Protein AF-A0A433F3G4-F1 (afdb_monomer_lite)

pLDDT: mean 78.61, std 20.88, range [26.06, 97.69]

Structure (mmCIF, N/CA/C/O backbone):
data_AF-A0A433F3G4-F1
#
_entry.id   AF-A0A433F3G4-F1
#
loop_
_atom_site.group_PDB
_atom_site.id
_atom_site.type_symbol
_atom_site.label_atom_id
_atom_site.label_alt_id
_atom_site.label_comp_id
_atom_site.label_asym_id
_atom_site.label_entity_id
_atom_site.label_seq_id
_atom_site.pdbx_PDB_ins_code
_atom_site.Cartn_x
_atom_site.Cartn_y
_atom_site.Cartn_z
_atom_site.occupancy
_atom_site.B_iso_or_equiv
_atom_site.auth_seq_id
_atom_site.auth_comp_id
_atom_site.auth_asym_id
_atom_site.auth_atom_id
_atom_site.pdbx_PDB_model_num
ATOM 1 N N . MET A 1 1 ? -60.787 61.595 22.856 1.00 38.84 1 MET A N 1
ATOM 2 C CA . MET A 1 1 ? -59.556 61.731 22.047 1.00 38.84 1 MET A CA 1
ATOM 3 C C . MET A 1 1 ? -58.688 60.524 22.346 1.00 38.84 1 MET A C 1
ATOM 5 O O . MET A 1 1 ? -58.350 60.313 23.501 1.00 38.84 1 MET A O 1
ATOM 9 N N . LYS A 1 2 ? -58.477 59.665 21.344 1.00 30.38 2 LYS A N 1
ATOM 10 C CA . LYS A 1 2 ? -57.747 58.396 21.447 1.00 30.38 2 LYS A CA 1
ATOM 11 C C . LYS A 1 2 ? -56.273 58.640 21.109 1.00 30.38 2 LYS A C 1
ATOM 13 O O . LYS A 1 2 ? -55.992 59.157 20.034 1.00 30.38 2 LYS A O 1
ATOM 18 N N . GLN A 1 3 ? -55.369 58.226 21.990 1.00 33.91 3 GLN A N 1
ATOM 19 C CA . GLN A 1 3 ? -54.004 57.834 21.641 1.00 33.91 3 GLN A CA 1
ATOM 20 C C . GLN A 1 3 ? -53.940 56.314 21.783 1.00 33.91 3 GLN A C 1
ATOM 22 O O . GLN A 1 3 ? -54.261 55.792 22.848 1.00 33.91 3 GLN A O 1
ATOM 27 N N . LEU A 1 4 ? -53.534 55.606 20.731 1.00 30.02 4 LEU A N 1
ATOM 28 C CA . LEU A 1 4 ? -52.948 54.283 20.889 1.00 30.02 4 LEU A CA 1
ATOM 29 C C . LEU A 1 4 ? -51.827 54.101 19.870 1.00 30.02 4 LEU A C 1
ATOM 31 O O . LEU A 1 4 ? -51.941 54.476 18.705 1.00 30.02 4 LEU A O 1
ATOM 35 N N . MET A 1 5 ? -50.729 53.614 20.429 1.00 30.94 5 MET A N 1
ATOM 36 C CA . MET A 1 5 ? -49.369 53.551 19.928 1.00 30.94 5 MET A CA 1
ATOM 37 C C . MET A 1 5 ? -49.158 52.489 18.846 1.00 30.94 5 MET A C 1
ATOM 39 O O . MET A 1 5 ? -49.924 51.539 18.709 1.00 30.94 5 MET A O 1
ATOM 43 N N . LEU A 1 6 ? -48.048 52.698 18.134 1.00 32.94 6 LEU A N 1
ATOM 44 C CA . LEU A 1 6 ? -47.364 51.846 17.168 1.00 32.94 6 LEU A CA 1
ATOM 45 C C . LEU A 1 6 ? -47.472 50.335 17.441 1.00 32.94 6 LEU A C 1
ATOM 47 O O . LEU A 1 6 ? -47.081 49.854 18.503 1.00 32.94 6 LEU A O 1
ATOM 51 N N . GLY A 1 7 ? -47.856 49.582 16.409 1.00 29.02 7 GLY A N 1
ATOM 52 C CA . GLY A 1 7 ? -47.578 48.153 16.286 1.00 29.02 7 GLY A CA 1
ATOM 53 C C . GLY A 1 7 ? -46.406 47.916 15.332 1.00 29.02 7 GLY A C 1
ATOM 54 O O . GLY A 1 7 ? -46.603 47.871 14.121 1.00 29.02 7 GLY A O 1
ATOM 55 N N . CYS A 1 8 ? -45.196 47.741 15.869 1.00 31.03 8 CYS A N 1
ATOM 56 C CA . CYS A 1 8 ? -44.109 47.058 15.165 1.00 31.03 8 CYS A CA 1
ATOM 57 C C . CYS A 1 8 ? -44.271 45.551 15.401 1.00 31.03 8 CYS A C 1
ATOM 59 O O . CYS A 1 8 ? -44.115 45.078 16.525 1.00 31.03 8 CYS A O 1
ATOM 61 N N . CYS A 1 9 ? -44.586 44.793 14.350 1.00 30.20 9 CYS A N 1
ATOM 62 C CA . CYS A 1 9 ? -44.528 43.333 14.384 1.00 30.20 9 CYS A CA 1
ATOM 63 C C . CYS A 1 9 ? -43.060 42.884 14.406 1.00 30.20 9 CYS A C 1
ATOM 65 O O . CYS A 1 9 ? -42.405 42.847 13.368 1.00 30.20 9 CYS A O 1
ATOM 67 N N . ALA A 1 10 ? -42.546 42.530 15.584 1.00 31.14 10 ALA A N 1
ATOM 68 C CA . ALA A 1 10 ? -41.328 41.741 15.712 1.00 31.14 10 ALA A CA 1
ATOM 69 C C . ALA A 1 10 ? -41.697 40.257 15.564 1.00 31.14 10 ALA A C 1
ATOM 71 O O . ALA A 1 10 ? -42.286 39.653 16.459 1.00 31.14 10 ALA A O 1
ATOM 72 N N . MET A 1 11 ? -41.385 39.679 14.404 1.00 28.50 11 MET A N 1
ATOM 73 C CA . MET A 1 11 ? -41.469 38.241 14.172 1.00 28.50 11 MET A CA 1
ATOM 74 C C . MET A 1 11 ? -40.304 37.576 14.917 1.00 28.50 11 MET A C 1
ATOM 76 O O . MET A 1 11 ? -39.148 37.696 14.519 1.00 28.50 11 MET A O 1
ATOM 80 N N . ILE A 1 12 ? -40.607 36.919 16.036 1.00 34.22 12 ILE A N 1
ATOM 81 C CA . ILE A 1 12 ? -39.641 36.127 16.800 1.00 34.22 12 ILE A CA 1
ATOM 82 C C . ILE A 1 12 ? -39.388 34.835 16.016 1.00 34.22 12 ILE A C 1
ATOM 84 O O . ILE A 1 12 ? -40.191 33.905 16.057 1.00 34.22 12 ILE A O 1
ATOM 88 N N . LEU A 1 13 ? -38.273 34.779 15.287 1.00 29.64 13 LEU A N 1
ATOM 89 C CA . LEU A 1 13 ? -37.718 33.524 14.789 1.00 29.64 13 LEU A CA 1
ATOM 90 C C . LEU A 1 13 ? -36.955 32.858 15.937 1.00 29.64 13 LEU A C 1
ATOM 92 O O . LEU A 1 13 ? -35.859 33.278 16.304 1.00 29.64 13 LEU A O 1
ATOM 96 N N . VAL A 1 14 ? -37.557 31.823 16.520 1.00 30.69 14 VAL A N 1
ATOM 97 C CA . VAL A 1 14 ? -36.867 30.912 17.436 1.00 30.69 14 VAL A CA 1
ATOM 98 C C . VAL A 1 14 ? -35.981 30.003 16.585 1.00 30.69 14 VAL A C 1
ATOM 100 O O . VAL A 1 14 ? -36.456 29.042 15.986 1.00 30.69 14 VAL A O 1
ATOM 103 N N . PHE A 1 15 ? -34.692 30.325 16.502 1.00 26.94 15 PHE A N 1
ATOM 104 C CA . PHE A 1 15 ? -33.683 29.412 15.972 1.00 26.94 15 PHE A CA 1
ATOM 105 C C . PHE A 1 15 ? -33.338 28.378 17.055 1.00 26.94 15 PHE A C 1
ATOM 107 O O . PHE A 1 15 ? -32.952 28.778 18.156 1.00 26.94 15 PHE A O 1
ATOM 114 N N . PRO A 1 16 ? -33.429 27.063 16.789 1.00 32.06 16 PRO A N 1
ATOM 115 C CA . PRO A 1 16 ? -32.806 26.077 17.656 1.00 32.06 16 PRO A CA 1
ATOM 116 C C . PRO A 1 16 ? -31.290 26.274 17.591 1.00 32.06 16 PRO A C 1
ATOM 118 O O . PRO A 1 16 ? -30.657 26.082 16.553 1.00 32.06 16 PRO A O 1
ATOM 121 N N . ALA A 1 17 ? -30.719 26.694 18.714 1.00 37.56 17 ALA A N 1
ATOM 122 C CA . ALA A 1 17 ? -29.288 26.783 18.921 1.00 37.56 17 ALA A CA 1
ATOM 123 C C . ALA A 1 17 ? -28.687 25.374 18.987 1.00 37.56 17 ALA A C 1
ATOM 125 O O . ALA A 1 17 ? -28.668 24.777 20.052 1.00 37.56 17 ALA A O 1
ATOM 126 N N . TRP A 1 18 ? -28.188 24.873 17.858 1.00 30.11 18 TRP A N 1
ATOM 127 C CA . TRP A 1 18 ? -27.094 23.898 17.803 1.00 30.11 18 TRP A CA 1
ATOM 128 C C . TRP A 1 18 ? -26.218 24.231 16.596 1.00 30.11 18 TRP A C 1
ATOM 130 O O . TRP A 1 18 ? -26.195 23.542 15.581 1.00 30.11 18 TRP A O 1
ATOM 140 N N . VAL A 1 19 ? -25.486 25.338 16.718 1.00 28.44 19 VAL A N 1
ATOM 141 C CA . VAL A 1 19 ? -24.197 25.466 16.041 1.00 28.44 19 VAL A CA 1
ATOM 142 C C . VAL A 1 19 ? -23.241 24.592 16.845 1.00 28.44 19 VAL A C 1
ATOM 144 O O . VAL A 1 19 ? -22.625 25.055 17.801 1.00 28.44 19 VAL A O 1
ATOM 147 N N . SER A 1 20 ? -23.138 23.311 16.493 1.00 30.14 20 SER A N 1
ATOM 148 C CA . SER A 1 20 ? -21.899 22.599 16.789 1.00 30.14 20 SER A CA 1
ATOM 149 C C . SER A 1 20 ? -20.878 23.178 15.830 1.00 30.14 20 SER A C 1
ATOM 151 O O . SER A 1 20 ? -20.956 22.970 14.619 1.00 30.14 20 SER A O 1
ATOM 153 N N . ALA A 1 21 ? -19.991 24.001 16.378 1.00 26.06 21 ALA A N 1
ATOM 154 C CA . ALA A 1 21 ? -18.831 24.501 15.678 1.00 26.06 21 ALA A CA 1
ATOM 155 C C . ALA A 1 21 ? -18.116 23.307 15.035 1.00 26.06 21 ALA A C 1
ATOM 157 O O . ALA A 1 21 ? -17.515 22.489 15.726 1.00 26.06 21 ALA A O 1
ATOM 158 N N . VAL A 1 22 ? -18.188 23.200 13.708 1.00 29.48 22 VAL A N 1
ATOM 159 C CA . VAL A 1 22 ? -17.194 22.441 12.956 1.00 29.48 22 VAL A CA 1
ATOM 160 C C . VAL A 1 22 ? -15.930 23.277 13.063 1.00 29.48 22 VAL A C 1
ATOM 162 O O . VAL A 1 22 ? -15.666 24.158 12.248 1.00 29.48 22 VAL A O 1
ATOM 165 N N . THR A 1 23 ? -15.184 23.069 14.147 1.00 28.05 23 THR A N 1
ATOM 166 C CA . THR A 1 23 ? -13.772 23.417 14.171 1.00 28.05 23 THR A CA 1
ATOM 167 C C . THR A 1 23 ? -13.166 22.744 12.955 1.00 28.05 23 THR A C 1
ATOM 169 O O . THR A 1 23 ? -13.280 21.530 12.801 1.00 28.05 23 THR A O 1
ATOM 172 N N . GLN A 1 24 ? -12.606 23.549 12.060 1.00 31.92 24 GLN A N 1
ATOM 173 C CA . GLN A 1 24 ? -11.843 23.102 10.909 1.00 31.92 24 GLN A CA 1
ATOM 174 C C . GLN A 1 24 ? -10.637 22.312 11.424 1.00 31.92 24 GLN A C 1
ATOM 176 O O . GLN A 1 24 ? -9.562 22.856 11.645 1.00 31.92 24 GLN A O 1
ATOM 181 N N . THR A 1 25 ? -10.845 21.036 11.712 1.00 35.06 25 THR A N 1
ATOM 182 C CA . THR A 1 25 ? -9.777 20.072 11.893 1.00 35.06 25 THR A CA 1
ATOM 183 C C . THR A 1 25 ? -9.395 19.615 10.493 1.00 35.06 25 THR A C 1
ATOM 185 O O . THR A 1 25 ? -10.270 19.386 9.653 1.00 35.06 25 THR A O 1
ATOM 188 N N . ASP A 1 26 ? -8.096 19.539 10.213 1.00 42.34 26 ASP A N 1
ATOM 189 C CA . ASP A 1 26 ? -7.536 18.917 9.012 1.00 42.34 26 ASP A CA 1
ATOM 190 C C . ASP A 1 26 ? -7.904 17.424 8.999 1.00 42.34 26 ASP A C 1
ATOM 192 O O . ASP A 1 26 ? -7.087 16.543 9.262 1.00 42.34 26 ASP A O 1
ATOM 196 N N . ASN A 1 27 ? -9.184 17.125 8.780 1.00 48.91 27 ASN A N 1
ATOM 197 C CA . ASN A 1 27 ? -9.723 15.784 8.845 1.00 48.91 27 ASN A CA 1
ATOM 198 C C . ASN A 1 27 ? -9.237 15.049 7.608 1.00 48.91 27 ASN A C 1
ATOM 200 O O . ASN A 1 27 ? -9.838 15.105 6.537 1.00 48.91 27 ASN A O 1
ATOM 204 N N . HIS A 1 28 ? -8.117 14.355 7.756 1.00 65.25 28 HIS A N 1
ATOM 205 C CA . HIS A 1 28 ? -7.726 13.314 6.833 1.00 65.25 28 HIS A CA 1
ATOM 206 C C . HIS A 1 28 ? -8.757 12.189 6.961 1.00 65.25 28 HIS A C 1
ATOM 208 O O . HIS A 1 28 ? -8.726 11.402 7.902 1.00 65.25 28 HIS A O 1
ATOM 214 N N . TYR A 1 29 ? -9.706 12.144 6.031 1.00 68.69 29 TYR A N 1
ATOM 215 C CA . TYR A 1 29 ? -10.652 11.045 5.896 1.00 68.69 29 TYR A CA 1
ATOM 216 C C . TYR A 1 29 ? -10.380 10.291 4.594 1.00 68.69 29 TYR A C 1
ATOM 218 O O . TYR A 1 29 ? -9.951 10.875 3.598 1.00 68.69 29 TYR A O 1
ATOM 226 N N . ALA A 1 30 ? -10.659 8.990 4.575 1.00 73.25 30 ALA A N 1
ATOM 227 C CA . ALA A 1 30 ? -10.794 8.230 3.340 1.00 73.25 30 ALA A CA 1
ATOM 228 C C . ALA A 1 30 ? -12.203 7.678 3.218 1.00 73.25 30 ALA A C 1
ATOM 230 O O . ALA A 1 30 ? -12.612 6.791 3.971 1.00 73.25 30 ALA A O 1
ATOM 231 N N . ALA A 1 31 ? -12.906 8.152 2.195 1.00 71.12 31 ALA A N 1
ATOM 232 C CA . ALA A 1 31 ? -14.112 7.511 1.715 1.00 71.12 31 ALA A CA 1
ATOM 233 C C . ALA A 1 31 ? -13.740 6.331 0.809 1.00 71.12 31 ALA A C 1
ATOM 235 O O . ALA A 1 31 ? -13.033 6.471 -0.192 1.00 71.12 31 ALA A O 1
ATOM 236 N N . ASN A 1 32 ? -14.250 5.162 1.150 1.00 70.25 32 ASN A N 1
ATOM 237 C CA . ASN A 1 32 ? -14.219 3.986 0.317 1.00 70.25 32 ASN A CA 1
ATOM 238 C C . ASN A 1 32 ? -15.403 4.018 -0.654 1.00 70.25 32 ASN A C 1
ATOM 240 O O . ASN A 1 32 ? -16.563 3.822 -0.283 1.00 70.25 32 ASN A O 1
ATOM 244 N N . LYS A 1 33 ? -15.096 4.260 -1.928 1.00 60.41 33 LYS A N 1
ATOM 245 C CA . LYS A 1 33 ? -16.105 4.400 -2.985 1.00 60.41 33 LYS A CA 1
ATOM 246 C C . LYS A 1 33 ? -16.839 3.093 -3.307 1.00 60.41 33 LYS A C 1
ATOM 248 O O . LYS A 1 33 ? -17.911 3.154 -3.894 1.00 60.41 33 LYS A O 1
ATOM 253 N N . SER A 1 34 ? -16.278 1.933 -2.952 1.00 61.41 34 SER A N 1
ATOM 254 C CA . SER A 1 34 ? -16.832 0.625 -3.333 1.00 61.41 34 SER A CA 1
ATOM 255 C C . SER A 1 34 ? -17.957 0.146 -2.413 1.00 61.41 34 SER A C 1
ATOM 257 O O . SER A 1 34 ? -18.855 -0.566 -2.852 1.00 61.41 34 SER A O 1
ATOM 259 N N . ASN A 1 35 ? -17.925 0.539 -1.139 1.00 67.88 35 ASN A N 1
ATOM 260 C CA . ASN A 1 35 ? -18.835 0.036 -0.107 1.00 67.88 35 ASN A CA 1
ATOM 261 C C . ASN A 1 35 ? -19.472 1.155 0.738 1.00 67.88 35 ASN A C 1
ATOM 263 O O . ASN A 1 35 ? -20.246 0.872 1.655 1.00 67.88 35 ASN A O 1
ATOM 267 N N . GLY A 1 36 ? -19.156 2.418 0.432 1.00 74.38 36 GLY A N 1
ATOM 268 C CA . GLY A 1 36 ? -19.703 3.590 1.108 1.00 74.38 36 GLY A CA 1
ATOM 269 C C . GLY A 1 36 ? -19.170 3.791 2.523 1.00 74.38 36 GLY A C 1
ATOM 270 O O . GLY A 1 36 ? -19.812 4.492 3.299 1.00 74.38 36 GLY A O 1
ATOM 271 N N . TYR A 1 37 ? -18.048 3.168 2.890 1.00 81.31 37 TYR A N 1
ATOM 272 C CA . TYR A 1 37 ? -17.442 3.382 4.202 1.00 81.31 37 TYR A CA 1
ATOM 273 C C . TYR A 1 37 ? -16.609 4.659 4.225 1.00 81.31 37 TYR A C 1
ATOM 275 O O . TYR A 1 37 ? -16.007 5.034 3.224 1.00 81.31 37 TYR A O 1
ATOM 283 N N . ILE A 1 38 ? -16.529 5.309 5.378 1.00 86.06 38 ILE A N 1
ATOM 284 C CA . ILE A 1 38 ? -15.650 6.451 5.619 1.00 86.06 38 ILE A CA 1
ATOM 285 C C . ILE A 1 38 ? -14.788 6.103 6.827 1.00 86.06 38 ILE A C 1
ATOM 287 O O . ILE A 1 38 ? -15.313 5.696 7.860 1.00 86.06 38 ILE A O 1
ATOM 291 N N . ALA A 1 39 ? -13.471 6.230 6.681 1.00 87.50 39 ALA A N 1
ATOM 292 C CA . ALA A 1 39 ? -12.522 6.154 7.785 1.00 87.50 39 ALA A CA 1
ATOM 293 C C . ALA A 1 39 ? -11.952 7.539 8.075 1.00 87.50 39 ALA A C 1
ATOM 295 O O . ALA A 1 39 ? -11.554 8.235 7.140 1.00 87.50 39 ALA A O 1
ATOM 296 N N . TYR A 1 40 ? -11.887 7.918 9.345 1.00 86.31 40 TYR A N 1
ATOM 297 C CA . TYR A 1 40 ? -11.269 9.164 9.796 1.00 86.31 40 TYR A CA 1
ATOM 298 C C . TYR A 1 40 ? -10.816 9.048 11.254 1.00 86.31 40 TYR A C 1
ATOM 300 O O . TYR A 1 40 ? -11.235 8.138 11.969 1.00 86.31 40 TYR A O 1
ATOM 308 N N . MET A 1 41 ? -9.966 9.973 11.698 1.00 85.44 41 MET A N 1
ATOM 309 C CA . MET A 1 41 ? -9.621 10.100 13.117 1.00 85.44 41 MET A CA 1
ATOM 310 C C . MET A 1 41 ? -10.598 11.059 13.798 1.00 85.44 41 MET A C 1
ATOM 312 O O . MET A 1 41 ? -10.699 12.207 13.368 1.00 85.44 41 MET A O 1
ATOM 316 N N . SER A 1 42 ? -11.322 10.612 14.827 1.00 82.44 42 SER A N 1
ATOM 317 C CA . SER A 1 42 ? -12.201 11.487 15.629 1.00 82.44 42 SER A CA 1
ATOM 318 C C . SER A 1 42 ? -11.441 12.194 16.752 1.00 82.44 42 SER A C 1
ATOM 320 O O . SER A 1 42 ? -11.670 13.367 17.029 1.00 82.44 42 SER A O 1
ATOM 322 N N . GLU A 1 43 ? -10.504 11.478 17.362 1.00 79.44 43 GLU A N 1
ATOM 323 C CA . GLU A 1 43 ? -9.582 11.941 18.395 1.00 79.44 43 GLU A CA 1
ATOM 324 C C . GLU A 1 43 ? -8.152 11.550 17.989 1.00 79.44 43 GLU A C 1
ATOM 326 O O . GLU A 1 43 ? -7.988 10.738 17.070 1.00 79.44 43 GLU A O 1
ATOM 331 N N . PRO A 1 44 ? -7.096 12.076 18.645 1.00 77.12 44 PRO A N 1
ATOM 332 C CA . PRO A 1 44 ? -5.714 11.853 18.223 1.00 77.12 44 PRO A CA 1
ATOM 333 C C . PRO A 1 44 ? -5.326 10.387 18.027 1.00 77.12 44 PRO A C 1
ATOM 335 O O . PRO A 1 44 ? -4.433 10.138 17.229 1.00 77.12 44 PRO A O 1
ATOM 338 N N . GLU A 1 45 ? -5.987 9.457 18.722 1.00 84.88 45 GLU A N 1
ATOM 339 C CA . GLU A 1 45 ? -5.720 8.014 18.691 1.00 84.88 45 GLU A CA 1
ATOM 340 C C . GLU A 1 45 ? -6.957 7.171 18.348 1.00 84.88 45 GLU A C 1
ATOM 342 O O . GLU A 1 45 ? -6.918 5.948 18.467 1.00 84.88 45 GLU A O 1
ATOM 347 N N . THR A 1 46 ? -8.066 7.783 17.929 1.00 86.94 46 THR A N 1
ATOM 348 C CA . THR A 1 46 ? -9.320 7.054 17.698 1.00 86.94 46 THR A CA 1
ATOM 349 C C . THR A 1 46 ? -9.658 7.030 16.219 1.00 86.94 46 THR A C 1
ATOM 351 O O . THR A 1 46 ? -10.026 8.048 15.636 1.00 86.94 46 THR A O 1
ATOM 354 N N . LEU A 1 47 ? -9.545 5.844 15.619 1.00 87.69 47 LEU A N 1
ATOM 355 C CA . LEU A 1 47 ? -9.985 5.575 14.257 1.00 87.69 47 LEU A CA 1
ATOM 356 C C . LEU A 1 47 ? -11.472 5.227 14.268 1.00 87.69 47 LEU A C 1
ATOM 358 O O . LEU A 1 47 ? -11.887 4.222 14.852 1.00 87.69 47 LEU A O 1
ATOM 362 N N . VAL A 1 48 ? -12.255 6.022 13.553 1.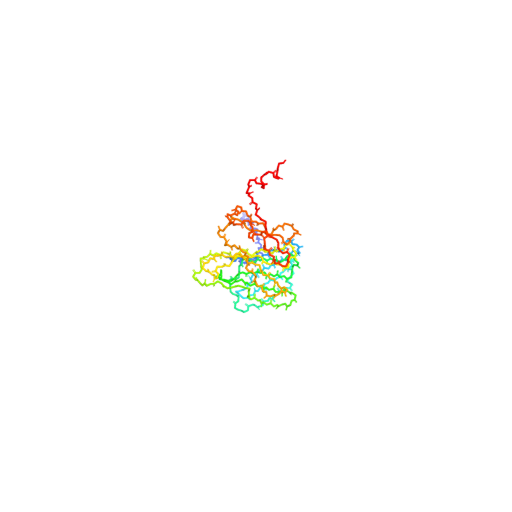00 87.88 48 VAL A N 1
ATOM 363 C CA . VAL A 1 48 ? -13.678 5.791 13.335 1.00 87.88 48 VAL A CA 1
ATOM 364 C C . VAL A 1 48 ? -13.895 5.285 11.919 1.00 87.88 48 VAL A C 1
ATOM 366 O O . VAL A 1 48 ? -13.334 5.811 10.958 1.00 87.88 48 VAL A O 1
ATOM 369 N N . ILE A 1 49 ? -14.704 4.233 11.802 1.00 86.50 49 ILE A N 1
ATOM 370 C CA . ILE A 1 49 ? -15.140 3.653 10.536 1.00 86.50 49 ILE A CA 1
ATOM 371 C C . ILE A 1 49 ? -16.668 3.646 10.526 1.00 86.50 49 ILE A C 1
ATOM 373 O O . ILE A 1 49 ? -17.317 2.903 11.273 1.00 86.50 49 ILE A O 1
ATOM 377 N N . GLU A 1 50 ? -17.244 4.451 9.643 1.00 86.56 50 GLU A N 1
ATOM 378 C CA . GLU A 1 50 ? -18.689 4.596 9.479 1.00 86.56 50 GLU A CA 1
ATOM 379 C C . G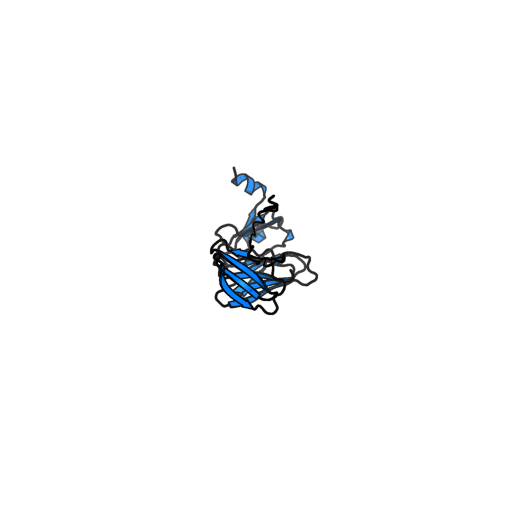LU A 1 50 ? -19.133 4.091 8.116 1.00 86.56 50 GLU A C 1
ATOM 381 O O . GLU A 1 50 ? -18.374 4.114 7.149 1.00 86.56 50 GLU A O 1
ATOM 386 N N . GLN A 1 51 ? -20.383 3.653 8.029 1.00 80.06 51 GLN A N 1
ATOM 387 C CA . GLN A 1 51 ? -21.057 3.460 6.750 1.00 80.06 51 GLN A CA 1
ATOM 388 C C . GLN A 1 51 ? -21.797 4.757 6.396 1.00 80.06 51 GLN A C 1
ATOM 390 O O . GLN A 1 51 ? -22.374 5.377 7.282 1.00 80.06 51 GLN A O 1
ATOM 395 N N . GLY A 1 52 ? -21.791 5.168 5.123 1.00 66.50 52 GLY A N 1
ATOM 396 C CA . GLY A 1 52 ? -22.179 6.506 4.638 1.00 66.50 52 GLY A CA 1
ATOM 397 C C . GLY A 1 52 ? -23.596 7.006 4.957 1.00 66.50 52 GLY A C 1
ATOM 398 O O . GLY A 1 52 ? -23.931 8.132 4.615 1.00 66.50 52 GLY A O 1
ATOM 399 N N . ASN A 1 53 ? -24.418 6.210 5.637 1.00 69.62 53 ASN A N 1
ATOM 400 C CA . ASN A 1 53 ? -25.642 6.645 6.308 1.00 69.62 53 ASN A CA 1
ATOM 401 C C . ASN A 1 53 ? -25.399 7.052 7.782 1.00 69.62 53 ASN A C 1
ATOM 403 O O . ASN A 1 53 ? -26.318 6.961 8.594 1.00 69.62 53 ASN A O 1
ATOM 407 N N . SER A 1 54 ? -24.161 7.415 8.136 1.00 64.50 54 SER A N 1
ATOM 408 C CA . SER A 1 54 ? -23.704 7.741 9.497 1.00 64.50 54 SER A CA 1
ATOM 409 C C . SER A 1 54 ? -23.989 6.646 10.530 1.00 64.50 54 SER A C 1
ATOM 411 O O . SER A 1 54 ? -24.122 6.909 11.723 1.00 64.50 54 SER A O 1
ATOM 413 N N . THR A 1 55 ? -24.091 5.389 10.088 1.00 74.81 55 THR A N 1
ATOM 414 C CA . THR A 1 55 ? -24.135 4.265 11.023 1.00 74.81 55 THR A CA 1
ATOM 415 C C . THR A 1 55 ? -22.705 3.943 11.426 1.00 74.81 55 THR A C 1
ATOM 417 O O . THR A 1 55 ? -21.945 3.392 10.620 1.00 74.81 55 THR A O 1
ATOM 420 N N . LEU A 1 56 ? -22.353 4.264 12.673 1.00 73.19 56 LEU A N 1
ATOM 421 C CA . LEU A 1 56 ? -21.087 3.856 13.270 1.00 73.19 56 LEU A CA 1
ATOM 422 C C . LEU A 1 56 ? -20.957 2.334 13.160 1.00 73.19 56 LEU A C 1
ATOM 424 O O . LEU A 1 56 ? -21.780 1.581 13.686 1.00 73.19 56 LEU A O 1
ATOM 428 N N . LYS A 1 57 ? -19.935 1.870 12.438 1.00 77.69 57 LYS A N 1
ATOM 429 C CA . LYS A 1 57 ? -19.644 0.436 12.314 1.00 77.69 57 LYS A CA 1
ATOM 430 C C . LYS A 1 57 ? -18.554 0.016 13.268 1.00 77.69 57 LYS A C 1
ATOM 432 O O . LYS A 1 57 ? -18.575 -1.119 13.746 1.00 77.69 57 LYS A O 1
ATOM 437 N N . ARG A 1 58 ? -17.589 0.900 13.508 1.00 82.88 58 ARG A N 1
ATOM 438 C CA . ARG A 1 58 ? -16.496 0.619 14.419 1.00 82.88 58 ARG A CA 1
ATOM 439 C C . ARG A 1 58 ? -15.827 1.889 14.908 1.00 82.88 58 ARG A C 1
ATOM 441 O O . ARG A 1 58 ? -15.579 2.805 14.132 1.00 82.88 58 ARG A O 1
ATOM 448 N N . GLU A 1 59 ? -15.448 1.847 16.170 1.00 87.75 59 GLU A N 1
ATOM 449 C CA . GLU A 1 59 ? -14.529 2.778 16.800 1.00 87.75 59 GLU A CA 1
ATOM 450 C C . GLU A 1 59 ? -13.353 1.967 17.343 1.00 87.75 59 GLU A C 1
ATOM 452 O O . GLU A 1 59 ? -13.542 0.901 17.938 1.00 87.75 59 GLU A O 1
ATOM 457 N N . VAL A 1 60 ? -12.133 2.408 17.049 1.00 87.38 60 VAL A N 1
ATOM 458 C CA . VAL A 1 60 ? -10.912 1.679 17.388 1.00 87.38 60 VAL A CA 1
ATOM 459 C C . VAL A 1 60 ? -9.926 2.636 18.021 1.00 87.38 60 VAL A C 1
ATOM 461 O O . VAL A 1 60 ? -9.454 3.568 17.374 1.00 87.38 60 VAL A O 1
ATOM 464 N N . HIS A 1 61 ? -9.560 2.354 19.266 1.00 88.12 61 HIS A N 1
ATOM 465 C CA . HIS A 1 61 ? -8.464 3.044 19.920 1.00 88.12 61 HIS A CA 1
ATOM 466 C C . HIS A 1 61 ? -7.128 2.449 19.451 1.00 88.12 61 HIS A C 1
ATOM 468 O O . HIS A 1 61 ? -6.870 1.252 19.608 1.00 88.12 61 HIS A O 1
ATOM 474 N N . LEU A 1 62 ? -6.297 3.283 18.834 1.00 86.06 62 LEU A N 1
ATOM 475 C CA . LEU A 1 62 ? -4.999 2.952 18.259 1.00 86.06 62 LEU A CA 1
ATOM 476 C C . LEU A 1 62 ? -3.903 3.676 19.055 1.00 86.06 62 LEU A C 1
ATOM 478 O O . LEU A 1 62 ? -3.379 4.694 18.599 1.00 86.06 62 LEU A O 1
ATOM 482 N N . PRO A 1 63 ? -3.529 3.163 20.240 1.00 77.06 63 PRO A N 1
ATOM 483 C CA . PRO A 1 63 ? -2.498 3.800 21.045 1.00 77.06 63 PRO A CA 1
ATOM 484 C C . PRO A 1 63 ? -1.196 3.880 20.240 1.00 77.06 63 PRO A C 1
ATOM 486 O O . PRO A 1 63 ? -0.790 2.883 19.630 1.00 77.06 63 PRO A O 1
ATOM 489 N N . ARG A 1 64 ? -0.520 5.039 20.273 1.00 78.75 64 ARG A N 1
ATOM 490 C CA . ARG A 1 64 ? 0.713 5.366 19.507 1.00 78.75 64 ARG A CA 1
ATOM 491 C C . ARG A 1 64 ? 0.504 5.750 18.039 1.00 78.75 64 ARG A C 1
ATOM 493 O O . ARG A 1 64 ? 1.484 5.961 17.321 1.00 78.75 64 ARG A O 1
ATOM 500 N N . VAL A 1 65 ? -0.736 5.839 17.575 1.00 82.06 65 VAL A N 1
ATOM 501 C CA . VAL A 1 65 ? -1.064 6.397 16.261 1.00 82.06 65 VAL A CA 1
ATOM 502 C C . VAL A 1 65 ? -1.560 7.811 16.493 1.00 82.06 65 VAL A C 1
ATOM 504 O O . VAL A 1 65 ? -2.720 7.999 16.820 1.00 82.06 65 VAL A O 1
ATOM 507 N N . HIS A 1 66 ? -0.678 8.796 16.328 1.00 81.69 66 HIS A N 1
ATOM 508 C CA . HIS A 1 66 ? -1.046 10.209 16.360 1.00 81.69 66 HIS A CA 1
ATOM 509 C C . HIS A 1 66 ? -0.949 10.813 14.962 1.00 81.69 66 HIS A C 1
ATOM 511 O O . HIS A 1 66 ? -0.081 10.432 14.175 1.00 81.69 66 HIS A O 1
ATOM 517 N N . GLN A 1 67 ? -1.814 11.789 14.669 1.00 82.50 67 GLN A N 1
ATOM 518 C CA . GLN A 1 67 ? -1.788 12.541 13.406 1.00 82.50 67 GLN A CA 1
ATOM 519 C C . GLN A 1 67 ? -1.819 11.620 12.176 1.00 82.50 67 GLN A C 1
ATOM 521 O O . GLN A 1 67 ? -0.980 11.727 11.277 1.00 82.50 67 GLN A O 1
ATOM 526 N N . ALA A 1 68 ? -2.753 10.666 12.166 1.00 86.50 68 ALA A N 1
ATOM 527 C CA . ALA A 1 68 ? -2.911 9.788 11.021 1.00 86.50 68 ALA A CA 1
ATOM 528 C C . ALA A 1 68 ? -3.415 10.571 9.798 1.00 86.50 68 ALA A C 1
ATOM 530 O O . ALA A 1 68 ? -4.331 11.389 9.891 1.00 86.50 68 ALA A O 1
ATOM 531 N N . ALA A 1 69 ? -2.806 10.302 8.650 1.00 84.56 69 ALA A N 1
ATOM 532 C CA . ALA A 1 69 ? -3.081 10.953 7.380 1.00 84.56 69 ALA A CA 1
ATOM 533 C C . ALA A 1 69 ? -2.952 9.959 6.217 1.00 84.56 69 ALA A C 1
ATOM 535 O O . ALA A 1 69 ? -2.496 8.830 6.390 1.00 84.56 69 ALA A O 1
ATOM 536 N N . GLU A 1 70 ? -3.307 10.388 5.005 1.00 84.62 70 GLU A N 1
ATOM 537 C CA . GLU A 1 70 ? -3.121 9.600 3.769 1.00 84.62 70 GLU A CA 1
ATOM 538 C C . GL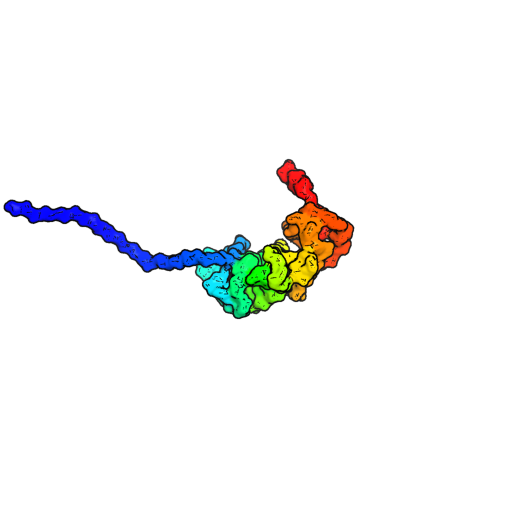U A 1 70 ? -3.766 8.210 3.825 1.00 84.62 70 GLU A C 1
ATOM 540 O O . GLU A 1 70 ? -3.172 7.193 3.461 1.00 84.62 70 GLU A O 1
ATOM 545 N N . PHE A 1 71 ? -5.000 8.176 4.316 1.00 88.25 71 PHE A N 1
ATOM 546 C CA . PHE A 1 71 ? -5.784 6.957 4.374 1.00 88.25 71 PHE A CA 1
ATOM 547 C C . PHE A 1 71 ? -6.008 6.371 2.972 1.00 88.25 71 PHE A C 1
ATOM 549 O O . PHE A 1 71 ? -6.348 7.084 2.027 1.00 88.25 71 PHE A O 1
ATOM 556 N N . SER A 1 72 ? -5.848 5.057 2.843 1.00 89.44 72 SER A N 1
ATOM 557 C CA . SER A 1 72 ? -6.034 4.323 1.591 1.00 89.44 72 SER A CA 1
ATOM 558 C C . SER A 1 72 ? -6.616 2.942 1.875 1.00 89.44 72 SER A C 1
ATOM 560 O O . SER A 1 72 ? -6.123 2.209 2.736 1.00 89.44 72 SER A O 1
ATOM 562 N N . TRP A 1 73 ? -7.693 2.605 1.173 1.00 91.25 73 TRP A N 1
ATOM 563 C CA . TRP A 1 73 ? -8.429 1.356 1.342 1.00 91.25 73 TRP A CA 1
ATOM 564 C C . TRP A 1 73 ? -7.947 0.299 0.356 1.00 91.25 73 TRP A C 1
ATOM 566 O O . TRP A 1 73 ? -7.740 0.602 -0.820 1.00 91.25 73 TRP A O 1
ATOM 576 N N . SER A 1 74 ? -7.843 -0.951 0.805 1.00 91.75 74 SER A N 1
ATOM 577 C CA . SER A 1 74 ? -7.780 -2.070 -0.129 1.00 91.75 74 SER A CA 1
ATOM 578 C C . SER A 1 74 ? -9.129 -2.257 -0.824 1.00 91.75 74 SER A C 1
ATOM 580 O O . SER A 1 74 ? -10.188 -2.037 -0.234 1.00 91.75 74 SER A O 1
ATOM 582 N N . ASN A 1 75 ? -9.098 -2.703 -2.080 1.00 87.44 75 ASN A N 1
ATOM 583 C CA . ASN A 1 75 ? -10.310 -2.899 -2.883 1.00 87.44 75 ASN A CA 1
ATOM 584 C C . ASN A 1 75 ? -11.253 -3.985 -2.339 1.00 87.44 75 ASN A C 1
ATOM 586 O O . ASN A 1 75 ? -12.447 -3.954 -2.617 1.00 87.44 75 ASN A O 1
ATOM 590 N N . ASP A 1 76 ? -10.731 -4.940 -1.567 1.00 85.88 76 ASP A N 1
ATOM 591 C CA . ASP A 1 76 ? -11.523 -5.966 -0.878 1.00 85.88 76 ASP A CA 1
ATOM 592 C C . ASP A 1 76 ? -12.104 -5.471 0.459 1.00 85.88 76 ASP A C 1
ATOM 594 O O . ASP A 1 76 ? -12.761 -6.230 1.170 1.00 85.88 76 ASP A O 1
ATOM 598 N N . ASN A 1 77 ? -11.870 -4.200 0.808 1.00 86.94 77 ASN A N 1
ATOM 599 C CA . ASN A 1 77 ? -12.354 -3.530 2.016 1.00 86.94 77 ASN A CA 1
ATOM 600 C C . ASN A 1 77 ? -11.854 -4.135 3.330 1.00 86.94 77 ASN A C 1
ATOM 602 O O . ASN A 1 77 ? -12.375 -3.827 4.404 1.00 86.94 77 ASN A O 1
ATOM 606 N N . ARG A 1 78 ? -10.843 -5.000 3.257 1.00 90.50 78 ARG A N 1
ATOM 607 C CA . ARG A 1 78 ? -10.298 -5.693 4.418 1.00 90.50 78 ARG A CA 1
ATOM 608 C C . ARG A 1 78 ? -9.227 -4.885 5.133 1.00 90.50 78 ARG A C 1
ATOM 610 O O . ARG A 1 78 ? -9.075 -5.014 6.349 1.00 90.50 78 ARG A O 1
ATOM 617 N N . TYR A 1 79 ? -8.473 -4.089 4.391 1.00 93.69 79 TYR A N 1
ATOM 618 C CA . TYR A 1 79 ? -7.321 -3.370 4.894 1.00 93.69 79 TYR A CA 1
ATOM 619 C C . TYR A 1 79 ? -7.513 -1.869 4.730 1.00 93.69 79 TYR A C 1
ATOM 621 O O . TYR A 1 79 ? -7.973 -1.379 3.698 1.00 93.69 79 TYR A O 1
ATOM 629 N N . LEU A 1 80 ? -7.097 -1.142 5.756 1.00 92.94 80 LEU A N 1
ATOM 630 C CA . LEU A 1 80 ? -6.937 0.300 5.719 1.00 92.94 80 LEU A CA 1
ATOM 631 C C . LEU A 1 80 ? -5.476 0.613 6.005 1.00 92.94 80 LEU A C 1
ATOM 633 O O . LEU A 1 80 ? -4.934 0.186 7.022 1.00 92.94 80 LEU A O 1
ATOM 637 N N . THR A 1 81 ? -4.838 1.358 5.119 1.00 94.12 81 THR A N 1
ATOM 638 C CA . THR A 1 81 ? -3.501 1.907 5.348 1.00 94.12 81 THR A CA 1
ATOM 639 C C . THR A 1 81 ? -3.580 3.389 5.619 1.00 94.12 81 THR A C 1
ATOM 641 O O . THR A 1 81 ? -4.457 4.060 5.085 1.00 94.12 81 THR A O 1
ATOM 644 N N . PHE A 1 82 ? -2.654 3.891 6.419 1.00 91.81 82 PHE A N 1
ATOM 645 C CA . PHE A 1 82 ? -2.500 5.311 6.699 1.00 91.81 82 PHE A CA 1
ATOM 646 C C . PHE A 1 82 ? -1.070 5.581 7.145 1.00 91.81 82 PHE A C 1
ATOM 648 O O . PHE A 1 82 ? -0.322 4.664 7.495 1.00 91.81 82 PHE A O 1
ATOM 655 N N . THR A 1 83 ? -0.689 6.847 7.134 1.00 89.94 83 THR A N 1
ATOM 656 C CA . THR A 1 83 ? 0.622 7.302 7.580 1.00 89.94 83 THR A CA 1
ATOM 657 C C . THR A 1 83 ? 0.505 8.070 8.887 1.00 89.94 83 THR A C 1
ATOM 659 O O . THR A 1 83 ? -0.511 8.716 9.115 1.00 89.94 83 THR A O 1
ATOM 662 N N . THR A 1 84 ? 1.518 8.016 9.752 1.00 88.81 84 THR A N 1
ATOM 663 C CA . THR A 1 84 ? 1.608 8.896 10.932 1.00 88.81 84 THR A CA 1
ATOM 664 C C . THR A 1 84 ? 2.914 9.668 10.925 1.00 88.81 84 THR A C 1
ATOM 666 O O . THR A 1 84 ? 3.954 9.139 10.520 1.00 88.81 84 THR A O 1
ATOM 669 N N . HIS A 1 85 ? 2.850 10.940 11.335 1.00 83.88 85 HIS A N 1
ATOM 670 C CA . HIS A 1 85 ? 3.990 11.869 11.378 1.00 83.88 85 HIS A CA 1
ATOM 671 C C . HIS A 1 85 ? 4.822 11.912 10.083 1.00 83.88 85 HIS A C 1
ATOM 673 O O . HIS A 1 85 ? 6.020 12.173 10.124 1.00 83.88 85 HIS A O 1
ATOM 679 N N . LYS A 1 86 ? 4.206 11.594 8.933 1.00 81.75 86 LYS A N 1
ATOM 680 C CA . LYS A 1 86 ? 4.873 11.404 7.630 1.00 81.75 86 LYS A CA 1
ATOM 681 C C . LYS A 1 86 ? 5.989 10.335 7.618 1.00 81.75 86 LYS A C 1
ATOM 683 O O . LYS A 1 86 ? 6.673 10.191 6.615 1.00 81.75 86 LYS A O 1
ATOM 688 N N . GLN A 1 87 ? 6.174 9.571 8.697 1.00 88.06 87 GLN A N 1
ATOM 689 C CA . GLN A 1 87 ? 7.319 8.669 8.892 1.00 88.06 87 GLN A CA 1
ATOM 690 C C . GLN A 1 87 ? 6.928 7.203 8.956 1.00 88.06 87 GLN A C 1
ATOM 692 O O . GLN A 1 87 ? 7.716 6.350 8.561 1.00 88.06 87 GLN A O 1
ATOM 697 N N . HIS A 1 88 ? 5.732 6.879 9.430 1.00 91.62 88 HIS A N 1
ATOM 698 C CA . HIS A 1 88 ? 5.314 5.493 9.607 1.00 91.62 88 HIS A CA 1
ATOM 699 C C . HIS A 1 88 ? 4.181 5.161 8.654 1.00 91.62 88 HIS A C 1
ATOM 701 O O . HIS A 1 88 ? 3.217 5.915 8.583 1.00 91.62 88 HIS A O 1
ATOM 707 N N . LEU A 1 89 ? 4.280 4.029 7.961 1.00 94.25 89 LEU A N 1
ATOM 708 C CA . LEU A 1 89 ? 3.186 3.461 7.180 1.00 94.25 89 LEU A CA 1
ATOM 709 C C . LEU A 1 89 ? 2.553 2.324 7.976 1.00 94.25 89 LEU A C 1
ATOM 711 O O . LEU A 1 89 ? 3.203 1.319 8.270 1.00 94.25 89 LEU A O 1
ATOM 715 N N . TRP A 1 90 ? 1.277 2.473 8.299 1.00 95.19 90 TRP A N 1
ATOM 716 C CA . TRP A 1 90 ? 0.501 1.512 9.069 1.00 95.19 90 TRP A CA 1
ATOM 717 C C . TRP A 1 90 ? -0.508 0.785 8.193 1.00 95.19 90 TRP A C 1
ATOM 719 O O . TRP A 1 90 ? -0.988 1.318 7.194 1.00 95.19 90 TRP A O 1
ATOM 729 N N . LEU A 1 91 ? -0.862 -0.426 8.614 1.00 95.62 91 LEU A N 1
ATOM 730 C CA . LEU A 1 91 ? -1.991 -1.191 8.108 1.00 95.62 91 LEU A CA 1
ATOM 731 C C . LEU A 1 91 ? -2.846 -1.683 9.262 1.00 95.62 91 LEU A C 1
ATOM 733 O O . LEU A 1 91 ? -2.360 -2.305 10.206 1.00 95.62 91 LEU A O 1
ATOM 737 N N . TYR A 1 92 ? -4.138 -1.439 9.133 1.00 93.38 92 TYR A N 1
ATOM 738 C CA . TYR A 1 92 ? -5.180 -1.962 9.986 1.00 93.38 92 TYR A CA 1
ATOM 739 C C . TYR A 1 92 ? -5.957 -3.041 9.220 1.00 93.38 92 TYR A C 1
ATOM 741 O O . TYR A 1 92 ? -6.511 -2.773 8.154 1.00 93.38 92 TYR A O 1
ATOM 749 N N . ASP A 1 93 ? -5.966 -4.272 9.740 1.00 93.56 93 ASP A N 1
ATOM 750 C CA . ASP A 1 93 ? -6.824 -5.360 9.246 1.00 93.56 93 ASP A CA 1
ATOM 751 C C . ASP A 1 93 ? -8.177 -5.256 9.958 1.00 93.56 93 ASP A C 1
ATOM 753 O O . ASP A 1 93 ? -8.273 -5.498 11.164 1.00 93.56 93 ASP A O 1
ATOM 757 N N . LEU A 1 94 ? -9.223 -4.890 9.215 1.00 88.94 94 LEU A N 1
ATOM 758 C CA . LEU A 1 94 ? -10.568 -4.701 9.753 1.00 88.94 94 LEU A CA 1
ATOM 759 C C . LEU A 1 94 ? -11.194 -6.015 10.221 1.00 88.94 94 LEU A C 1
ATOM 761 O O . LEU A 1 94 ? -12.006 -6.018 11.146 1.00 88.94 94 LEU A O 1
ATOM 765 N N . HIS A 1 95 ? -10.845 -7.139 9.605 1.00 89.19 95 HIS A N 1
ATOM 766 C CA . HIS A 1 95 ? -11.438 -8.419 9.964 1.00 89.19 95 HIS A CA 1
ATOM 767 C C . HIS A 1 95 ? -10.844 -8.946 11.271 1.00 89.19 95 HIS A C 1
ATOM 769 O O . HIS A 1 95 ? -11.575 -9.388 12.152 1.00 89.19 95 HIS A O 1
ATOM 775 N N . LEU A 1 96 ? -9.522 -8.837 11.415 1.00 91.31 96 LEU A N 1
ATOM 776 C CA . LEU A 1 96 ? -8.803 -9.303 12.604 1.00 91.31 96 LEU A CA 1
ATOM 777 C C . LEU A 1 96 ? -8.706 -8.250 13.716 1.00 91.31 96 LEU A C 1
ATOM 779 O O . LEU A 1 96 ? -8.263 -8.574 14.813 1.00 91.31 96 LEU A O 1
ATOM 783 N N . ALA A 1 97 ? -9.089 -7.004 13.433 1.00 90.19 97 ALA A N 1
ATOM 784 C CA . ALA A 1 97 ? -8.920 -5.854 14.319 1.00 90.19 97 ALA A CA 1
ATOM 785 C C . ALA A 1 97 ? -7.463 -5.653 14.781 1.00 90.19 97 ALA A C 1
ATOM 787 O O . ALA A 1 97 ? -7.204 -5.263 15.917 1.00 90.19 97 ALA A O 1
ATOM 788 N N . THR A 1 98 ? -6.498 -5.913 13.894 1.00 92.31 98 THR A N 1
ATOM 789 C CA . THR A 1 98 ? -5.067 -5.805 14.215 1.00 92.31 98 THR A CA 1
ATOM 790 C C . THR A 1 98 ? -4.414 -4.635 13.500 1.00 92.31 98 THR A C 1
ATOM 792 O O . THR A 1 98 ? -4.552 -4.505 12.283 1.00 92.31 98 THR A O 1
ATOM 795 N N . LEU A 1 99 ? -3.625 -3.857 14.241 1.00 93.62 99 LEU A N 1
ATOM 796 C CA . LEU A 1 99 ? -2.756 -2.810 13.712 1.00 93.62 99 LEU A CA 1
ATOM 797 C C . LEU A 1 99 ? -1.334 -3.348 13.486 1.00 93.62 99 LEU A C 1
ATOM 799 O O . LEU A 1 99 ? -0.796 -4.092 14.309 1.00 93.62 99 LEU A O 1
ATOM 803 N N . ARG A 1 100 ? -0.707 -2.956 12.376 1.00 94.56 100 ARG A N 1
ATOM 804 C CA . ARG A 1 100 ? 0.661 -3.338 12.019 1.00 94.56 100 ARG A CA 1
ATOM 805 C C . ARG A 1 100 ? 1.421 -2.169 11.407 1.00 94.56 100 ARG A C 1
ATOM 807 O O . ARG A 1 100 ? 0.923 -1.521 10.495 1.00 94.56 100 ARG A O 1
ATOM 814 N N . LEU A 1 101 ? 2.662 -1.980 11.845 1.00 94.75 101 LEU A N 1
ATOM 815 C CA . LEU A 1 101 ? 3.631 -1.121 11.170 1.00 94.75 101 LEU A CA 1
ATOM 816 C C . LEU A 1 101 ? 4.208 -1.863 9.952 1.00 94.75 101 LEU A C 1
ATOM 818 O O . LEU A 1 101 ? 4.744 -2.963 10.102 1.00 94.75 101 LEU A O 1
ATOM 822 N N . ILE A 1 102 ? 4.062 -1.294 8.755 1.00 95.50 102 ILE A N 1
ATOM 823 C CA . ILE A 1 102 ? 4.603 -1.840 7.499 1.00 95.50 102 ILE A CA 1
ATOM 824 C C . ILE A 1 102 ? 6.016 -1.322 7.244 1.00 95.50 102 ILE A C 1
ATOM 826 O O . ILE A 1 102 ? 6.887 -2.092 6.840 1.00 95.50 102 ILE A O 1
ATOM 830 N N . GLU A 1 103 ? 6.224 -0.022 7.434 1.00 94.31 103 GLU A N 1
ATOM 831 C CA . GLU A 1 103 ? 7.478 0.660 7.121 1.00 94.31 103 GLU A CA 1
ATOM 832 C C . GLU A 1 103 ? 7.667 1.864 8.046 1.00 94.31 103 GLU A C 1
ATOM 834 O O . GLU A 1 103 ? 6.694 2.479 8.494 1.00 94.31 103 GLU A O 1
ATOM 839 N N . SER A 1 104 ? 8.928 2.185 8.331 1.00 92.12 104 SER A N 1
ATOM 840 C CA . SER A 1 104 ? 9.320 3.363 9.097 1.00 92.12 104 SER A CA 1
ATOM 841 C C . SER A 1 104 ? 10.488 4.061 8.412 1.00 92.12 104 SER A C 1
ATOM 843 O O . SER A 1 104 ? 11.531 3.450 8.185 1.00 92.12 104 SER A O 1
ATOM 845 N N . MET A 1 105 ? 10.336 5.351 8.130 1.00 88.06 105 MET A N 1
ATOM 846 C CA . MET A 1 105 ? 11.410 6.199 7.621 1.00 88.06 105 MET A CA 1
ATOM 847 C C . MET A 1 105 ? 12.170 6.856 8.782 1.00 88.06 105 MET A C 1
ATOM 849 O O . MET A 1 105 ? 11.572 7.127 9.828 1.00 88.06 105 MET A O 1
ATOM 853 N N . PRO A 1 106 ? 13.479 7.118 8.625 1.00 85.19 106 PRO A N 1
ATOM 854 C CA . PRO A 1 106 ? 14.216 7.944 9.572 1.00 85.19 106 PRO A CA 1
ATOM 855 C C . PRO A 1 106 ? 13.688 9.384 9.543 1.00 85.19 106 PRO A C 1
ATOM 857 O O . PRO A 1 106 ? 13.223 9.866 8.512 1.00 85.19 106 PRO A O 1
ATOM 860 N N . SER A 1 107 ? 13.815 10.103 10.659 1.00 79.75 107 SER A N 1
ATOM 861 C CA . SER A 1 107 ? 13.363 11.499 10.766 1.00 79.75 107 SER A CA 1
ATOM 862 C C . SER A 1 107 ? 14.103 12.472 9.849 1.00 79.75 107 SER A C 1
ATOM 864 O O . SER A 1 107 ? 13.621 13.572 9.602 1.00 79.75 107 SER A O 1
ATOM 866 N N . THR A 1 108 ? 15.267 12.064 9.347 1.00 80.06 108 THR A N 1
ATOM 867 C CA . THR A 1 108 ? 16.095 12.811 8.398 1.00 80.06 108 THR A CA 1
ATOM 868 C C . THR A 1 108 ? 15.725 12.553 6.940 1.00 80.06 108 THR A C 1
ATOM 870 O O . THR A 1 108 ? 16.317 13.176 6.059 1.00 80.06 108 THR A O 1
ATOM 873 N N . ALA A 1 109 ? 14.799 11.629 6.659 1.00 74.88 109 ALA A N 1
ATOM 874 C CA . ALA A 1 109 ? 14.306 11.435 5.304 1.00 74.88 109 ALA A CA 1
ATOM 875 C C . ALA A 1 109 ? 13.619 12.726 4.820 1.00 74.88 109 ALA A C 1
ATOM 877 O O . ALA A 1 109 ? 12.969 13.405 5.622 1.00 74.88 109 ALA A O 1
ATOM 878 N N . PRO A 1 110 ? 13.743 13.083 3.526 1.00 73.19 110 PRO A N 1
ATOM 879 C CA . PRO A 1 110 ? 12.967 14.183 2.967 1.00 73.19 110 PRO A CA 1
ATOM 880 C C . PRO A 1 110 ? 11.480 13.948 3.246 1.00 73.19 110 PRO A C 1
ATOM 882 O O . PRO A 1 110 ? 11.048 12.795 3.314 1.00 73.19 110 PRO A O 1
ATOM 885 N N . GLU A 1 111 ? 10.701 15.026 3.399 1.00 67.31 111 GLU A N 1
ATOM 886 C CA . GLU A 1 111 ? 9.244 14.938 3.536 1.00 67.31 111 GLU A CA 1
ATOM 887 C C . GLU A 1 111 ? 8.638 14.341 2.256 1.00 67.31 111 GLU A C 1
ATOM 889 O O . GLU A 1 111 ? 8.177 15.043 1.359 1.00 67.31 111 GLU A O 1
ATOM 894 N N . SER A 1 112 ? 8.683 13.021 2.149 1.00 64.38 112 SER A N 1
ATOM 895 C CA . SER A 1 112 ? 8.144 12.258 1.042 1.00 64.38 112 SER A CA 1
ATOM 896 C C . SER A 1 112 ? 6.923 11.503 1.533 1.00 64.38 112 SER A C 1
ATOM 898 O O . SER A 1 112 ? 6.878 10.984 2.651 1.00 64.38 112 SER A O 1
ATOM 900 N N . LYS A 1 113 ? 5.910 11.451 0.682 1.00 73.94 113 LYS A N 1
ATOM 901 C CA . LYS A 1 113 ? 4.704 10.682 0.943 1.00 73.94 113 LYS A CA 1
ATOM 902 C C . LYS A 1 113 ? 4.964 9.260 0.477 1.00 73.94 113 LYS A C 1
ATOM 904 O O . LYS A 1 113 ? 5.322 9.057 -0.684 1.00 73.94 113 LYS A O 1
ATOM 909 N N . TYR A 1 114 ? 4.700 8.280 1.340 1.00 83.06 114 TYR A N 1
ATOM 910 C CA . TYR A 1 114 ? 4.731 6.855 0.986 1.00 83.06 114 TYR A CA 1
ATOM 911 C C . TYR A 1 114 ? 3.949 6.543 -0.299 1.00 83.06 114 TYR A C 1
ATOM 913 O O . TYR A 1 114 ? 4.264 5.571 -0.984 1.00 83.06 114 TYR A O 1
ATOM 921 N N . SER A 1 115 ? 2.943 7.367 -0.622 1.00 85.06 115 SER A N 1
ATOM 922 C CA . SER A 1 115 ? 2.073 7.235 -1.793 1.00 85.06 115 SER A CA 1
ATOM 923 C C . SER A 1 115 ? 1.480 5.821 -1.908 1.00 85.06 115 SER A C 1
ATOM 925 O O . SER A 1 115 ? 1.669 5.160 -2.931 1.00 85.06 115 SER A O 1
ATOM 927 N N . PRO A 1 116 ? 0.811 5.320 -0.846 1.00 91.44 116 PRO A N 1
ATOM 928 C CA . PRO A 1 116 ? 0.326 3.947 -0.784 1.00 91.44 116 PRO A CA 1
ATOM 929 C C . PRO A 1 116 ? -0.768 3.687 -1.826 1.00 91.44 116 PRO A C 1
ATOM 931 O O . PRO A 1 116 ? -1.810 4.345 -1.839 1.00 91.44 116 PRO A O 1
ATOM 934 N N . GLN A 1 117 ? -0.557 2.679 -2.666 1.00 92.94 117 GLN A N 1
ATOM 935 C CA . GLN A 1 117 ? -1.492 2.265 -3.707 1.00 92.94 117 GLN A CA 1
ATOM 936 C C . GLN A 1 117 ? -1.782 0.773 -3.604 1.00 92.94 117 GLN A C 1
ATOM 938 O O . GLN A 1 117 ? -0.889 -0.071 -3.732 1.00 92.94 117 GLN A O 1
ATOM 943 N N . TRP A 1 118 ? -3.047 0.429 -3.409 1.00 93.69 118 TRP A N 1
ATOM 944 C CA . TRP A 1 118 ? -3.475 -0.959 -3.421 1.00 93.69 118 TRP A CA 1
ATOM 945 C C . TRP A 1 118 ? -3.603 -1.481 -4.849 1.00 93.69 118 TRP A C 1
ATOM 947 O O . TRP A 1 118 ? -4.143 -0.817 -5.731 1.00 93.69 118 TRP A O 1
ATOM 957 N N . SER A 1 119 ? -3.120 -2.701 -5.058 1.00 93.19 119 SER A N 1
ATOM 958 C CA . SER A 1 119 ? -3.452 -3.495 -6.241 1.00 93.19 119 SER A CA 1
ATOM 959 C C . SER A 1 119 ? -4.964 -3.680 -6.342 1.00 93.19 119 SER A C 1
ATOM 961 O O . SER A 1 119 ? -5.667 -3.742 -5.329 1.00 93.19 119 SER A O 1
ATOM 963 N N . ASN A 1 120 ? -5.470 -3.844 -7.565 1.00 89.38 120 ASN A N 1
ATOM 964 C CA . ASN A 1 120 ? -6.911 -3.955 -7.782 1.00 89.38 120 ASN A CA 1
ATOM 965 C C . ASN A 1 120 ? -7.541 -5.166 -7.063 1.00 89.38 120 ASN A C 1
ATOM 967 O O . ASN A 1 120 ? -8.713 -5.126 -6.701 1.00 89.38 120 ASN A O 1
ATOM 971 N N . ALA A 1 121 ? -6.760 -6.229 -6.846 1.00 89.06 121 ALA A N 1
ATOM 972 C CA . ALA A 1 121 ? -7.175 -7.425 -6.116 1.00 89.06 121 ALA A CA 1
ATOM 973 C C . ALA A 1 121 ? -7.029 -7.304 -4.583 1.00 89.06 121 ALA A C 1
ATOM 975 O O . ALA A 1 121 ? -7.392 -8.235 -3.870 1.00 89.06 121 ALA A O 1
ATOM 976 N N . GLY A 1 122 ? -6.476 -6.202 -4.059 1.00 90.50 122 GLY A N 1
ATOM 977 C CA . GLY A 1 122 ? -6.307 -5.964 -2.617 1.00 90.50 122 GLY A CA 1
ATOM 978 C C . GLY A 1 122 ? -5.230 -6.820 -1.930 1.00 90.50 122 GLY A C 1
ATOM 979 O O . GLY A 1 122 ? -5.034 -6.723 -0.723 1.00 90.50 122 GLY A O 1
ATOM 980 N N . ASN A 1 123 ? -4.497 -7.647 -2.676 1.00 92.75 123 ASN A N 1
ATOM 981 C CA . ASN A 1 123 ? -3.501 -8.589 -2.152 1.00 92.75 123 ASN A CA 1
ATOM 982 C C . ASN A 1 123 ? -2.079 -8.006 -2.044 1.00 92.75 123 ASN A C 1
ATOM 984 O O . ASN A 1 123 ? -1.219 -8.610 -1.395 1.00 92.75 123 ASN A O 1
ATOM 988 N N . TRP A 1 124 ? -1.839 -6.849 -2.659 1.00 96.06 124 TRP A N 1
ATOM 989 C CA . TRP A 1 124 ? -0.569 -6.124 -2.628 1.00 96.06 124 TRP A CA 1
ATOM 990 C C . TRP A 1 124 ? -0.769 -4.629 -2.419 1.00 96.06 124 TRP A C 1
ATOM 992 O O . TRP A 1 124 ? -1.668 -4.034 -3.016 1.00 96.06 124 TRP A O 1
ATOM 1002 N N . LEU A 1 125 ? 0.122 -4.031 -1.632 1.00 96.56 125 LEU A N 1
ATOM 1003 C CA . LEU A 1 125 ? 0.246 -2.589 -1.445 1.00 96.56 125 LEU A CA 1
ATOM 1004 C C . LEU A 1 125 ? 1.577 -2.116 -2.031 1.00 96.56 125 LEU A C 1
ATOM 1006 O O . LEU A 1 125 ? 2.624 -2.553 -1.569 1.00 96.56 125 LEU A O 1
ATOM 1010 N N . LEU A 1 126 ? 1.544 -1.216 -3.005 1.00 96.50 126 LEU A N 1
ATOM 1011 C CA . LEU A 1 126 ? 2.705 -0.509 -3.541 1.00 96.50 126 LEU A CA 1
ATOM 1012 C C . LEU A 1 126 ? 2.941 0.776 -2.737 1.00 96.50 126 LEU A C 1
ATOM 1014 O O . LEU A 1 126 ? 1.988 1.481 -2.421 1.00 96.50 126 LEU A O 1
ATOM 1018 N N . PHE A 1 127 ? 4.194 1.082 -2.416 1.00 95.38 127 PHE A N 1
ATOM 1019 C CA . PHE A 1 127 ? 4.592 2.329 -1.758 1.00 95.38 127 PHE A CA 1
ATOM 1020 C C . PHE A 1 127 ? 6.063 2.651 -2.048 1.00 95.38 127 PHE A C 1
ATOM 1022 O O . PHE A 1 127 ? 6.824 1.777 -2.468 1.00 95.38 127 PHE A O 1
ATOM 1029 N N . ILE A 1 128 ? 6.481 3.890 -1.800 1.00 93.19 128 ILE A N 1
ATOM 1030 C CA . ILE A 1 128 ? 7.878 4.328 -1.921 1.00 93.19 128 ILE A CA 1
ATOM 1031 C C . ILE A 1 128 ? 8.508 4.392 -0.528 1.00 93.19 128 ILE A C 1
ATOM 1033 O O . ILE A 1 128 ? 7.933 4.962 0.397 1.00 93.19 128 ILE A O 1
ATOM 1037 N N . SER A 1 129 ? 9.682 3.780 -0.367 1.00 92.38 129 SER A N 1
ATOM 1038 C CA . SER A 1 129 ? 10.436 3.764 0.889 1.00 92.38 129 SER A CA 1
ATOM 1039 C C . SER A 1 129 ? 11.732 4.554 0.753 1.00 92.38 129 SER A C 1
ATOM 1041 O O . SER A 1 129 ? 12.484 4.343 -0.195 1.00 92.38 129 SER A O 1
ATOM 1043 N N . HIS A 1 130 ? 12.003 5.428 1.724 1.00 90.25 130 HIS A N 1
ATOM 1044 C CA . HIS A 1 130 ? 13.228 6.232 1.825 1.00 90.25 130 HIS A CA 1
ATOM 1045 C C . HIS A 1 130 ? 14.103 5.779 3.008 1.00 90.25 130 HIS A C 1
ATOM 1047 O O . HIS A 1 130 ? 14.842 6.565 3.593 1.00 90.25 130 HIS A O 1
ATOM 1053 N N . ASN A 1 131 ? 13.994 4.508 3.414 1.00 83.69 131 ASN A N 1
ATOM 1054 C CA . ASN A 1 131 ? 14.771 3.960 4.532 1.00 83.69 131 ASN A CA 1
ATOM 1055 C C . ASN A 1 131 ? 16.236 3.634 4.182 1.00 83.69 131 ASN A C 1
ATOM 1057 O O . ASN A 1 131 ? 17.006 3.241 5.056 1.00 83.69 131 ASN A O 1
ATOM 1061 N N . GLN A 1 132 ? 16.616 3.776 2.915 1.00 79.94 132 GLN A N 1
ATOM 1062 C CA . GLN A 1 132 ? 17.958 3.536 2.391 1.00 79.94 132 GLN A CA 1
ATOM 1063 C C . GLN A 1 132 ? 18.512 4.817 1.762 1.00 79.94 132 GLN A C 1
ATOM 1065 O O . GLN A 1 132 ? 17.812 5.820 1.658 1.00 79.94 132 GLN A O 1
ATOM 1070 N N . THR A 1 133 ? 19.775 4.773 1.332 1.00 80.69 133 THR A N 1
ATOM 1071 C CA . THR A 1 133 ? 20.447 5.887 0.643 1.00 80.69 133 THR A CA 1
ATOM 1072 C C . THR A 1 133 ? 19.671 6.373 -0.582 1.00 80.69 133 THR A C 1
ATOM 1074 O O . THR A 1 133 ? 19.669 7.564 -0.867 1.00 80.69 133 THR A O 1
ATOM 1077 N N . GLU A 1 134 ? 18.988 5.460 -1.274 1.00 85.94 134 GLU A N 1
ATOM 1078 C CA . GLU A 1 134 ? 18.139 5.753 -2.427 1.00 85.94 134 GLU A CA 1
ATOM 1079 C C . GLU A 1 134 ? 16.684 5.406 -2.113 1.00 85.94 134 GLU A C 1
ATOM 1081 O O . GLU A 1 134 ? 16.387 4.362 -1.516 1.00 85.94 134 GLU A O 1
ATOM 1086 N N . ALA A 1 135 ? 15.772 6.269 -2.558 1.00 90.62 135 ALA A N 1
ATOM 1087 C CA . ALA A 1 135 ? 14.346 6.004 -2.517 1.00 90.62 135 ALA A CA 1
ATOM 1088 C C . ALA A 1 135 ? 14.025 4.800 -3.405 1.00 90.62 135 ALA A C 1
ATOM 1090 O O . ALA A 1 135 ? 14.476 4.716 -4.546 1.00 90.62 135 ALA A O 1
ATOM 1091 N N . ARG A 1 136 ? 13.241 3.848 -2.900 1.00 93.31 136 ARG A N 1
ATOM 1092 C CA . ARG A 1 136 ? 12.948 2.615 -3.631 1.00 93.31 136 ARG A CA 1
ATOM 1093 C C . ARG A 1 136 ? 11.479 2.228 -3.520 1.00 93.31 136 ARG A C 1
ATOM 1095 O O . ARG A 1 136 ? 10.967 2.128 -2.401 1.00 93.31 136 ARG A O 1
ATOM 1102 N N . PRO A 1 137 ? 10.801 1.933 -4.644 1.00 95.44 137 PRO A N 1
ATOM 1103 C CA . PRO A 1 137 ? 9.464 1.371 -4.585 1.00 95.44 137 PRO A CA 1
ATOM 1104 C C . PRO A 1 137 ? 9.489 -0.049 -4.012 1.00 95.44 137 PRO A C 1
ATOM 1106 O O . PRO A 1 137 ? 10.390 -0.857 -4.269 1.00 95.44 137 PRO A O 1
ATOM 1109 N N . ARG A 1 138 ? 8.475 -0.358 -3.210 1.00 96.81 138 ARG A N 1
ATOM 1110 C CA . ARG A 1 138 ? 8.293 -1.637 -2.527 1.00 96.81 138 ARG A CA 1
ATOM 1111 C C . ARG A 1 138 ? 6.853 -2.098 -2.659 1.00 96.81 138 ARG A C 1
ATOM 1113 O O . ARG A 1 138 ? 5.938 -1.288 -2.759 1.00 96.81 138 ARG A O 1
ATOM 1120 N N . VAL A 1 139 ? 6.657 -3.408 -2.584 1.00 97.19 139 VAL A N 1
ATOM 1121 C CA . VAL A 1 139 ? 5.334 -4.022 -2.473 1.00 97.19 139 VAL A CA 1
ATOM 1122 C C . VAL A 1 139 ? 5.212 -4.792 -1.166 1.00 97.19 139 VAL A C 1
ATOM 1124 O O . VAL A 1 139 ? 6.054 -5.627 -0.843 1.00 97.19 139 VAL A O 1
ATOM 1127 N N . TYR A 1 140 ? 4.162 -4.529 -0.402 1.00 97.69 140 TYR A N 1
ATOM 1128 C CA . TYR A 1 140 ? 3.821 -5.265 0.807 1.00 97.69 140 TYR A CA 1
ATOM 1129 C C . TYR A 1 140 ? 2.728 -6.294 0.523 1.00 97.69 140 TYR A C 1
ATOM 1131 O O . TYR A 1 140 ? 1.725 -5.986 -0.118 1.00 97.69 140 TYR A O 1
ATOM 1139 N N . SER A 1 141 ? 2.915 -7.511 1.035 1.00 96.75 141 SER A N 1
ATOM 1140 C CA . SER A 1 141 ? 1.894 -8.561 1.032 1.00 96.75 141 SER A CA 1
ATOM 1141 C C . SER A 1 141 ? 1.272 -8.695 2.420 1.00 96.75 141 SER A C 1
ATOM 1143 O O . SER A 1 141 ? 1.970 -9.143 3.336 1.00 96.75 141 SER A O 1
ATOM 1145 N N . PRO A 1 142 ? -0.036 -8.436 2.593 1.00 95.56 142 PRO A N 1
ATOM 1146 C CA . PRO A 1 142 ? -0.729 -8.735 3.845 1.00 95.56 142 PRO A CA 1
ATOM 1147 C C . PRO A 1 142 ? -0.713 -10.228 4.183 1.00 95.56 142 PRO A C 1
ATOM 1149 O O . PRO A 1 142 ? -0.526 -10.600 5.341 1.00 95.56 142 PRO A O 1
ATOM 1152 N N . LEU A 1 143 ? -0.823 -11.093 3.166 1.00 94.62 143 LEU A N 1
ATOM 1153 C CA . LEU A 1 143 ? -0.762 -12.547 3.332 1.00 94.62 143 LEU A CA 1
ATOM 1154 C C . LEU A 1 143 ? 0.593 -12.999 3.891 1.00 94.62 143 LEU A C 1
ATOM 1156 O O . LEU A 1 143 ? 0.645 -13.831 4.794 1.00 94.62 143 LEU A O 1
ATOM 1160 N N . ARG A 1 144 ? 1.696 -12.456 3.360 1.00 95.69 144 ARG A N 1
ATOM 1161 C CA . ARG A 1 144 ? 3.065 -12.827 3.781 1.00 95.69 144 ARG A CA 1
ATOM 1162 C C . ARG A 1 144 ? 3.592 -11.983 4.930 1.00 95.69 144 ARG A C 1
ATOM 1164 O O . ARG A 1 144 ? 4.637 -12.301 5.483 1.00 95.69 144 ARG A O 1
ATOM 1171 N N . LYS A 1 145 ? 2.881 -10.911 5.274 1.00 96.38 145 LYS A N 1
ATOM 1172 C CA . LYS A 1 145 ? 3.265 -9.918 6.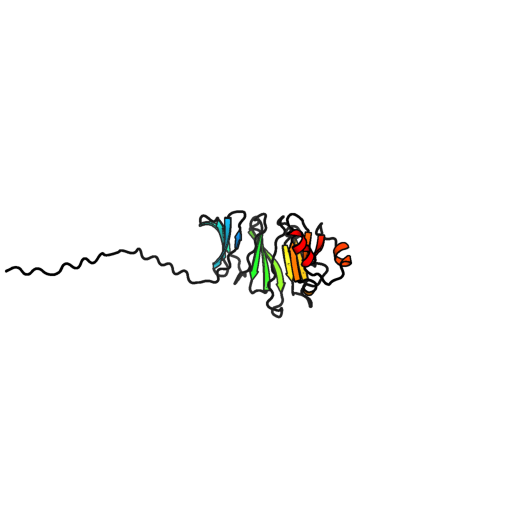276 1.00 96.38 145 LYS A CA 1
ATOM 1173 C C . LYS A 1 145 ? 4.666 -9.347 6.024 1.00 96.38 145 LYS A C 1
ATOM 1175 O O . LYS A 1 145 ? 5.410 -9.111 6.973 1.00 96.38 145 LYS A O 1
ATOM 1180 N N . HIS A 1 146 ? 5.024 -9.135 4.756 1.00 96.62 146 HIS A N 1
ATOM 1181 C CA . HIS A 1 146 ? 6.379 -8.752 4.357 1.00 96.62 146 HIS A CA 1
ATOM 1182 C C . HIS A 1 146 ? 6.402 -7.787 3.165 1.00 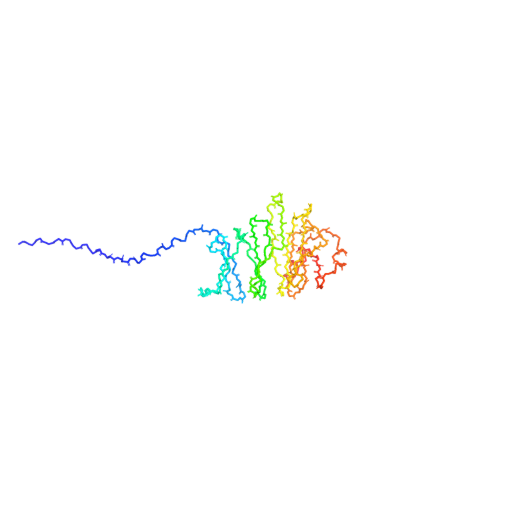96.62 146 HIS A C 1
ATOM 1184 O O . HIS A 1 146 ? 5.549 -7.878 2.278 1.00 96.62 146 HIS A O 1
ATOM 1190 N N . SER A 1 147 ? 7.408 -6.903 3.151 1.00 97.06 147 SER A N 1
ATOM 1191 C CA . SER A 1 147 ? 7.659 -5.899 2.109 1.00 97.06 147 SER A CA 1
ATOM 1192 C C . SER A 1 147 ? 8.836 -6.296 1.220 1.00 97.06 147 SER A C 1
ATOM 1194 O O . SER A 1 147 ? 9.964 -6.396 1.699 1.00 97.06 147 SER A O 1
ATOM 1196 N N . TYR A 1 148 ? 8.612 -6.400 -0.083 1.00 96.62 148 TYR A N 1
ATOM 1197 C CA . TYR A 1 148 ? 9.619 -6.733 -1.087 1.00 96.62 148 TYR A CA 1
ATOM 1198 C C . TYR A 1 148 ? 10.022 -5.486 -1.868 1.00 96.62 148 TYR A C 1
ATOM 1200 O O . TYR A 1 148 ? 9.170 -4.716 -2.302 1.00 96.62 148 TYR A O 1
ATOM 1208 N N . ALA A 1 149 ? 11.322 -5.285 -2.049 1.00 94.88 149 ALA A N 1
ATOM 1209 C CA . ALA A 1 149 ? 11.839 -4.174 -2.832 1.00 94.88 149 ALA A CA 1
ATOM 1210 C C . ALA A 1 149 ? 11.741 -4.470 -4.336 1.00 94.88 149 ALA A C 1
ATOM 1212 O O . ALA A 1 149 ? 12.073 -5.574 -4.773 1.00 94.88 149 ALA A O 1
ATOM 1213 N N . LEU A 1 150 ? 11.321 -3.483 -5.126 1.00 95.44 150 LEU A N 1
ATOM 1214 C CA . LEU A 1 150 ? 11.364 -3.572 -6.583 1.00 95.44 150 LEU A CA 1
ATOM 1215 C C . LEU A 1 150 ? 12.795 -3.301 -7.097 1.00 95.44 150 LEU A C 1
ATOM 1217 O O . LEU A 1 150 ? 13.632 -2.732 -6.380 1.00 95.44 150 LEU A O 1
ATOM 1221 N N . PRO A 1 151 ? 13.138 -3.748 -8.318 1.00 94.25 151 PRO A N 1
ATOM 1222 C CA . PRO A 1 151 ? 14.508 -3.743 -8.811 1.00 94.25 151 PRO A CA 1
ATOM 1223 C C . PRO A 1 151 ? 14.865 -2.407 -9.492 1.00 94.25 151 PRO A C 1
ATOM 1225 O O . PRO A 1 151 ? 15.396 -2.406 -10.597 1.00 94.25 151 PRO A O 1
ATOM 1228 N N . MET A 1 152 ? 14.588 -1.272 -8.852 1.00 93.56 152 MET A N 1
ATOM 1229 C CA . MET A 1 152 ? 14.881 0.074 -9.376 1.00 93.56 152 MET A CA 1
ATOM 1230 C C . MET A 1 152 ? 14.934 1.117 -8.262 1.00 93.56 152 MET A C 1
ATOM 1232 O O . MET A 1 152 ? 14.454 0.847 -7.161 1.00 93.56 152 MET A O 1
ATOM 1236 N N . SER A 1 153 ? 15.503 2.285 -8.554 1.00 93.69 153 SER A N 1
ATOM 1237 C CA . SER A 1 153 ? 15.321 3.493 -7.746 1.00 93.69 153 SER A CA 1
ATOM 1238 C C . SER A 1 153 ? 13.971 4.143 -8.071 1.00 93.69 153 SER A C 1
ATOM 1240 O O . SER A 1 153 ? 13.420 3.937 -9.153 1.00 93.69 153 SER A O 1
ATOM 1242 N N . ALA A 1 154 ? 13.431 4.926 -7.138 1.00 92.44 154 ALA A N 1
ATOM 1243 C CA . ALA A 1 154 ? 12.290 5.799 -7.397 1.00 92.44 154 ALA A CA 1
ATOM 1244 C C . ALA A 1 154 ? 12.629 6.932 -8.383 1.00 92.44 154 ALA A C 1
ATOM 1246 O O . ALA A 1 154 ? 11.725 7.461 -9.018 1.00 92.44 154 ALA A O 1
ATOM 1247 N N . ASP A 1 155 ? 13.915 7.251 -8.553 1.00 92.06 155 ASP A N 1
ATOM 1248 C CA . ASP A 1 155 ? 14.391 8.265 -9.504 1.00 92.06 155 ASP A CA 1
ATOM 1249 C C . ASP A 1 155 ? 14.436 7.751 -10.954 1.00 92.06 155 ASP A C 1
ATOM 1251 O O . ASP A 1 155 ? 14.603 8.529 -11.892 1.00 92.06 155 ASP A O 1
ATOM 1255 N N . ASP A 1 156 ? 14.285 6.437 -11.159 1.00 93.81 156 ASP A N 1
ATOM 1256 C CA . ASP A 1 156 ? 14.378 5.825 -12.486 1.00 93.81 156 ASP A CA 1
ATOM 1257 C C . ASP A 1 156 ? 13.101 6.017 -13.330 1.00 93.81 156 ASP A C 1
ATOM 1259 O O . ASP A 1 156 ? 13.073 5.564 -14.473 1.00 93.81 156 ASP A O 1
ATOM 1263 N N . PHE A 1 157 ? 12.028 6.611 -12.795 1.00 93.25 157 PHE A N 1
ATOM 1264 C CA . PHE A 1 157 ? 10.735 6.777 -13.472 1.00 93.25 157 PHE A CA 1
ATOM 1265 C C . PHE A 1 157 ? 10.017 8.062 -13.041 1.00 93.25 157 PHE A C 1
ATOM 1267 O O . PHE A 1 157 ? 10.218 8.563 -11.939 1.00 93.25 157 PHE A O 1
ATOM 1274 N N . SER A 1 158 ? 9.118 8.572 -13.888 1.00 92.00 158 SER A N 1
ATOM 1275 C CA . SER A 1 158 ? 8.292 9.748 -13.571 1.00 92.00 158 SER A CA 1
ATOM 1276 C C . SER A 1 158 ? 7.006 9.389 -12.819 1.00 92.00 158 SER A C 1
ATOM 1278 O O . SER A 1 158 ? 6.482 10.188 -12.042 1.00 92.00 158 SER A O 1
ATOM 1280 N N . HIS A 1 159 ? 6.487 8.176 -13.028 1.00 92.12 159 HIS A N 1
ATOM 1281 C CA . HIS A 1 159 ? 5.290 7.676 -12.356 1.00 92.12 159 HIS A CA 1
ATOM 1282 C C . HIS A 1 159 ? 5.316 6.152 -12.208 1.00 92.12 159 HIS A C 1
ATOM 1284 O O . HIS A 1 159 ? 5.860 5.449 -13.060 1.00 92.12 159 HIS A O 1
ATOM 1290 N N . ILE A 1 160 ? 4.681 5.646 -11.150 1.00 93.56 160 ILE A N 1
ATOM 1291 C CA . ILE A 1 160 ? 4.497 4.216 -10.897 1.00 93.56 160 ILE A CA 1
ATOM 1292 C C . ILE A 1 160 ? 3.077 3.956 -10.397 1.00 93.56 160 ILE A C 1
ATOM 1294 O O . ILE A 1 160 ? 2.593 4.644 -9.494 1.00 93.56 160 ILE A O 1
ATOM 1298 N N . ALA A 1 161 ? 2.416 2.963 -10.986 1.00 93.81 161 ALA A N 1
ATOM 1299 C CA . ALA A 1 161 ? 1.078 2.559 -10.578 1.00 93.81 161 ALA A CA 1
ATOM 1300 C C . ALA A 1 161 ? 0.776 1.107 -10.943 1.00 93.81 161 ALA A C 1
ATOM 1302 O O . ALA A 1 161 ? 1.389 0.533 -11.844 1.00 93.81 161 ALA A O 1
ATOM 1303 N N . TRP A 1 162 ? -0.211 0.522 -10.269 1.00 93.44 162 TRP A N 1
ATOM 1304 C CA . TRP A 1 162 ? -0.809 -0.737 -10.708 1.00 93.44 162 TRP A CA 1
ATOM 1305 C C . TRP A 1 162 ? -1.545 -0.548 -12.039 1.00 93.44 162 TRP A C 1
ATOM 1307 O O . TRP A 1 162 ? -2.276 0.427 -12.215 1.00 93.44 162 TRP A O 1
ATOM 1317 N N . ALA A 1 163 ? -1.387 -1.495 -12.961 1.00 89.62 163 ALA A N 1
ATOM 1318 C CA . ALA A 1 163 ? -2.244 -1.600 -14.132 1.00 89.62 163 ALA A CA 1
ATOM 1319 C C . ALA A 1 163 ? -3.631 -2.135 -13.728 1.00 89.62 163 ALA A C 1
ATOM 1321 O O . ALA A 1 163 ? -3.788 -2.858 -12.738 1.00 89.62 163 ALA A O 1
ATOM 1322 N N . ASN A 1 164 ? -4.662 -1.789 -14.499 1.00 70.81 164 ASN A N 1
ATOM 1323 C CA . ASN A 1 164 ? -6.029 -2.196 -14.186 1.00 70.81 164 ASN A CA 1
ATOM 1324 C C . ASN A 1 164 ? -6.197 -3.720 -14.345 1.00 70.81 164 ASN A C 1
ATOM 1326 O O . ASN A 1 164 ? -5.893 -4.284 -15.390 1.00 70.81 164 ASN A O 1
ATOM 1330 N N . HIS A 1 165 ? -6.746 -4.365 -13.310 1.00 68.31 165 HIS A N 1
ATOM 1331 C CA . HIS A 1 165 ? -7.147 -5.784 -13.267 1.00 68.31 165 HIS A CA 1
ATOM 1332 C C . HIS A 1 165 ? -6.036 -6.851 -13.256 1.00 68.31 165 HIS A C 1
ATOM 1334 O O . HIS A 1 165 ? -6.360 -8.036 -13.169 1.00 68.31 165 HIS A O 1
ATOM 1340 N N . SER A 1 166 ? -4.757 -6.478 -13.262 1.00 77.62 166 SER A N 1
ATOM 1341 C CA . SER A 1 166 ? -3.629 -7.419 -13.200 1.00 77.62 166 SER A CA 1
ATOM 1342 C C . SER A 1 166 ? -2.688 -7.109 -12.028 1.00 77.62 166 SER A C 1
ATOM 1344 O O . SER A 1 166 ? -2.702 -6.017 -11.465 1.00 77.62 166 SER A O 1
ATOM 1346 N N . ASN A 1 167 ? -1.834 -8.071 -11.653 1.00 90.00 167 ASN A N 1
ATOM 1347 C CA . ASN A 1 167 ? -0.688 -7.817 -10.763 1.00 90.00 167 ASN A CA 1
ATOM 1348 C C . ASN A 1 167 ? 0.471 -7.157 -11.539 1.00 90.00 167 ASN A C 1
ATOM 1350 O O . ASN A 1 167 ? 1.636 -7.453 -11.305 1.00 90.00 167 ASN A O 1
ATOM 1354 N N . GLU A 1 168 ? 0.174 -6.299 -12.504 1.00 93.38 168 GLU A N 1
ATOM 1355 C CA . GLU A 1 168 ? 1.183 -5.593 -13.280 1.00 93.38 168 GLU A CA 1
ATOM 1356 C C . GLU A 1 168 ? 1.378 -4.193 -12.710 1.00 93.38 168 GLU A C 1
ATOM 1358 O O . GLU A 1 168 ? 0.420 -3.529 -12.319 1.00 93.38 168 GLU A O 1
ATOM 1363 N N . ILE A 1 169 ? 2.624 -3.738 -12.666 1.00 94.94 169 ILE A N 1
ATOM 1364 C CA . ILE A 1 169 ? 2.980 -2.373 -12.300 1.00 94.94 169 ILE A CA 1
ATOM 1365 C C . ILE A 1 169 ? 3.539 -1.696 -13.545 1.00 94.94 169 ILE A C 1
ATOM 1367 O O . ILE A 1 169 ? 4.500 -2.174 -14.152 1.00 94.94 169 ILE A O 1
ATOM 1371 N N . THR A 1 170 ? 2.932 -0.572 -13.911 1.00 93.94 170 THR A N 1
ATOM 1372 C CA . THR A 1 170 ? 3.374 0.267 -15.021 1.00 93.94 170 THR A CA 1
ATOM 1373 C C . THR A 1 170 ? 4.261 1.390 -14.506 1.00 93.94 170 THR A C 1
ATOM 1375 O O . THR A 1 170 ? 3.976 2.009 -13.479 1.00 93.94 170 THR A O 1
ATOM 1378 N N . LEU A 1 171 ? 5.332 1.652 -15.245 1.00 94.12 171 LEU A N 1
ATOM 1379 C CA . LEU A 1 171 ? 6.313 2.694 -14.986 1.00 94.12 171 LEU A CA 1
ATOM 1380 C C . LEU A 1 171 ? 6.315 3.651 -16.168 1.00 94.12 171 LEU A C 1
ATOM 1382 O O . LEU A 1 171 ? 6.485 3.211 -17.307 1.00 94.12 171 LEU A O 1
ATOM 1386 N N . LEU A 1 172 ? 6.131 4.937 -15.899 1.00 93.00 172 LEU A N 1
ATOM 1387 C CA . LEU A 1 172 ? 6.157 5.970 -16.925 1.00 93.00 172 LEU A CA 1
ATOM 1388 C C . LEU A 1 172 ? 7.561 6.562 -17.055 1.00 93.00 172 LEU A C 1
ATOM 1390 O O . LEU A 1 172 ? 8.210 6.838 -16.046 1.00 93.00 172 LEU A O 1
ATOM 1394 N N . ASP A 1 173 ? 8.005 6.751 -18.299 1.00 91.06 173 ASP A N 1
ATOM 1395 C CA . ASP A 1 173 ? 9.288 7.369 -18.663 1.00 91.06 173 ASP A CA 1
ATOM 1396 C C . ASP A 1 173 ? 10.487 6.732 -17.938 1.00 91.06 173 ASP A C 1
ATOM 1398 O O . ASP A 1 173 ? 11.380 7.410 -17.434 1.00 91.06 173 ASP A O 1
ATOM 1402 N N . PHE A 1 174 ? 10.486 5.399 -17.853 1.00 93.56 174 PHE A N 1
ATOM 1403 C CA . PHE A 1 174 ? 11.531 4.653 -17.160 1.00 93.56 174 PHE A CA 1
ATOM 1404 C C . PHE A 1 174 ? 12.878 4.749 -17.893 1.00 93.56 174 PHE A C 1
ATOM 1406 O O . PHE A 1 174 ? 12.990 4.330 -19.048 1.00 93.56 174 PHE A O 1
ATOM 1413 N N . VAL A 1 175 ? 13.910 5.233 -17.199 1.00 93.00 175 VAL A N 1
ATOM 1414 C CA . VAL A 1 175 ? 15.262 5.453 -17.749 1.00 93.00 175 VAL A CA 1
ATOM 1415 C C . VAL A 1 175 ? 16.254 4.324 -17.442 1.00 93.00 175 VAL A C 1
ATOM 1417 O O . VAL A 1 175 ? 17.372 4.319 -17.958 1.00 93.00 175 VAL A O 1
ATOM 1420 N N . GLY A 1 176 ? 15.868 3.345 -16.620 1.00 87.94 176 GLY A N 1
ATOM 1421 C CA . GLY A 1 176 ? 16.723 2.212 -16.268 1.00 87.94 176 GLY A CA 1
ATOM 1422 C C . GLY A 1 176 ? 16.787 1.104 -17.333 1.00 87.94 176 GLY A C 1
ATOM 1423 O O . GLY A 1 176 ? 16.144 1.139 -18.383 1.00 87.94 176 GLY A O 1
ATOM 1424 N N . LYS A 1 177 ? 17.558 0.049 -17.039 1.00 89.31 177 LYS A N 1
ATOM 1425 C CA . LYS A 1 177 ? 17.708 -1.125 -17.922 1.00 89.31 177 LYS A CA 1
ATOM 1426 C C . LYS A 1 177 ? 16.416 -1.946 -17.977 1.00 89.31 177 LYS A C 1
ATOM 1428 O O . LYS A 1 177 ? 16.063 -2.601 -16.993 1.00 89.31 177 LYS A O 1
ATOM 1433 N N . ARG A 1 178 ? 15.719 -1.953 -19.119 1.00 87.44 178 ARG A N 1
ATOM 1434 C CA . ARG A 1 178 ? 14.439 -2.672 -19.297 1.00 87.44 178 ARG A CA 1
ATOM 1435 C C . ARG A 1 178 ? 14.582 -4.193 -19.130 1.00 87.44 178 ARG A C 1
ATOM 1437 O O . ARG A 1 178 ? 13.649 -4.845 -18.667 1.00 87.44 178 ARG A O 1
ATOM 1444 N N . GLU A 1 179 ? 15.760 -4.762 -19.385 1.00 88.69 179 GLU A N 1
ATOM 1445 C CA . GLU A 1 179 ? 16.056 -6.187 -19.156 1.00 88.69 179 GLU A CA 1
ATOM 1446 C C . GLU A 1 179 ? 15.924 -6.571 -17.674 1.00 88.69 179 GLU A C 1
ATOM 1448 O O . GLU A 1 179 ? 15.541 -7.696 -17.334 1.00 88.69 179 GLU A O 1
ATOM 1453 N N . ARG A 1 180 ? 16.192 -5.620 -16.769 1.00 87.69 180 ARG A N 1
ATOM 1454 C CA . ARG A 1 180 ? 16.027 -5.802 -15.323 1.00 87.69 180 ARG A CA 1
ATOM 1455 C C . ARG A 1 180 ? 14.554 -5.945 -14.933 1.00 87.69 180 ARG A C 1
ATOM 1457 O O . ARG A 1 180 ? 14.249 -6.670 -13.992 1.00 87.69 180 ARG A O 1
ATOM 1464 N N . LEU A 1 181 ? 13.650 -5.298 -15.670 1.00 90.62 181 LEU A N 1
AT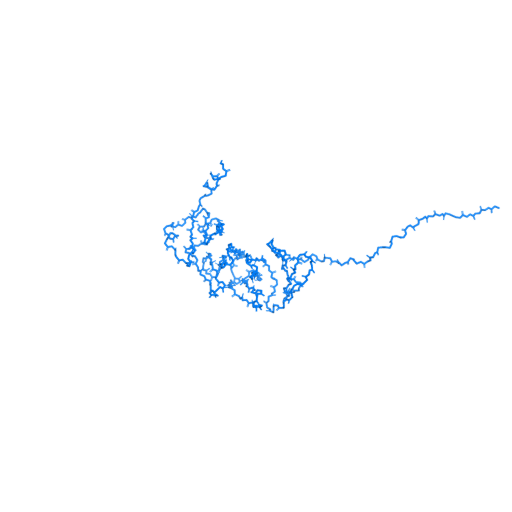OM 1465 C CA . LEU A 1 181 ? 12.204 -5.431 -15.470 1.00 90.62 181 LEU A CA 1
ATOM 1466 C C . LEU A 1 181 ? 11.707 -6.782 -15.982 1.00 90.62 181 LEU A C 1
ATOM 1468 O O . LEU A 1 181 ? 11.013 -7.495 -15.266 1.00 90.62 181 LEU A O 1
ATOM 1472 N N . ALA A 1 182 ? 12.132 -7.173 -17.186 1.00 87.56 182 ALA A N 1
ATOM 1473 C CA . ALA A 1 182 ? 11.719 -8.432 -17.809 1.00 87.56 182 ALA A CA 1
ATOM 1474 C C . ALA A 1 182 ? 12.174 -9.676 -17.019 1.00 87.56 182 ALA A C 1
ATOM 1476 O O . ALA A 1 182 ? 11.470 -10.690 -16.964 1.00 87.56 182 ALA A O 1
ATOM 1477 N N . SER A 1 183 ? 13.349 -9.596 -16.390 1.00 87.88 183 SER A N 1
ATOM 1478 C CA . SER A 1 183 ? 13.903 -10.668 -15.553 1.00 87.88 183 SER A CA 1
ATOM 1479 C C . SER A 1 183 ? 13.327 -10.705 -14.135 1.00 87.88 183 SER A C 1
ATOM 1481 O O . SER A 1 183 ? 13.508 -11.703 -13.435 1.00 87.88 183 SER A O 1
ATOM 1483 N N . PHE A 1 184 ? 12.603 -9.670 -13.702 1.00 91.19 184 PHE A N 1
ATOM 1484 C CA . PHE A 1 184 ? 12.014 -9.629 -12.370 1.00 91.19 184 PHE A CA 1
ATOM 1485 C C . PHE A 1 184 ? 10.906 -10.675 -12.217 1.00 91.19 184 PHE A C 1
ATOM 1487 O O . PHE A 1 184 ? 10.002 -10.788 -13.047 1.00 91.19 184 PHE A O 1
ATOM 1494 N N . LYS A 1 185 ? 10.971 -11.445 -11.126 1.00 90.06 185 LYS A N 1
ATOM 1495 C CA . LYS A 1 185 ? 9.966 -12.444 -10.755 1.00 90.06 185 LYS A CA 1
ATOM 1496 C C . LYS A 1 185 ? 9.620 -12.282 -9.283 1.00 90.06 185 LYS A C 1
ATOM 1498 O O . LYS A 1 185 ? 10.431 -12.596 -8.416 1.00 90.06 185 LYS A O 1
ATOM 1503 N N . LEU A 1 186 ? 8.401 -11.835 -9.000 1.00 92.75 186 LEU A N 1
ATOM 1504 C CA . LEU A 1 186 ? 7.901 -11.741 -7.632 1.00 92.75 186 LEU A CA 1
ATOM 1505 C C . LEU A 1 186 ? 6.426 -12.126 -7.575 1.00 92.75 186 LEU A C 1
ATOM 1507 O O . LEU A 1 186 ? 5.565 -11.303 -7.834 1.00 92.75 186 LEU A O 1
ATOM 1511 N N . PHE A 1 187 ? 6.125 -13.380 -7.228 1.00 92.56 187 PHE A N 1
ATOM 1512 C CA . PHE A 1 187 ? 4.753 -13.865 -6.986 1.00 92.56 187 PHE A CA 1
ATOM 1513 C C . PHE A 1 187 ? 3.717 -13.481 -8.066 1.00 92.56 187 PHE A C 1
ATOM 1515 O O . PHE A 1 187 ? 2.566 -13.188 -7.749 1.00 92.56 187 PHE A O 1
ATOM 1522 N N . GLY A 1 188 ? 4.126 -13.482 -9.338 1.00 88.81 188 GLY A N 1
ATOM 1523 C CA . GLY A 1 188 ? 3.261 -13.109 -10.461 1.00 88.81 188 GLY A CA 1
ATOM 1524 C C . GLY A 1 188 ? 3.099 -11.601 -10.678 1.00 88.81 188 GLY A C 1
ATOM 1525 O O . GLY A 1 188 ? 2.309 -11.216 -11.531 1.00 88.81 188 GLY A O 1
ATOM 1526 N N . ILE A 1 189 ? 3.836 -10.764 -9.940 1.00 93.94 189 ILE A N 1
ATOM 1527 C CA . ILE A 1 189 ? 3.966 -9.339 -10.234 1.00 93.94 189 ILE A CA 1
ATOM 1528 C C . ILE A 1 189 ? 4.877 -9.159 -11.444 1.00 93.94 189 ILE A C 1
ATOM 1530 O O . ILE A 1 189 ? 6.007 -9.659 -11.457 1.00 93.94 189 ILE A O 1
ATOM 1534 N N . THR A 1 190 ? 4.387 -8.429 -12.439 1.00 93.75 190 THR A N 1
ATOM 1535 C CA . THR A 1 190 ? 5.136 -8.031 -13.635 1.00 93.75 190 THR A CA 1
ATOM 1536 C C . THR A 1 190 ? 5.371 -6.527 -13.635 1.00 93.75 190 THR A C 1
ATOM 1538 O O . THR A 1 190 ? 4.582 -5.767 -13.078 1.00 93.75 190 THR A O 1
ATOM 1541 N N . LEU A 1 191 ? 6.480 -6.096 -14.234 1.00 95.00 191 LEU A N 1
ATOM 1542 C CA . LEU A 1 191 ? 6.846 -4.687 -14.347 1.00 95.00 191 LEU A CA 1
ATOM 1543 C C . LEU A 1 191 ? 6.936 -4.320 -15.825 1.00 95.00 191 LEU A C 1
ATOM 1545 O O . LEU A 1 191 ? 7.673 -4.973 -16.568 1.00 95.00 191 LEU A O 1
ATOM 1549 N N . THR A 1 192 ? 6.246 -3.258 -16.223 1.00 92.31 192 THR A N 1
ATOM 1550 C CA . THR A 1 192 ? 6.211 -2.793 -17.612 1.00 92.31 192 THR A CA 1
ATOM 1551 C C . THR A 1 192 ? 6.583 -1.320 -17.670 1.00 92.31 192 THR A C 1
ATOM 1553 O O . THR A 1 192 ? 6.005 -0.491 -16.972 1.00 92.31 192 THR A O 1
ATOM 1556 N N . ALA A 1 193 ? 7.552 -0.981 -18.517 1.00 92.56 193 ALA A N 1
ATOM 1557 C CA . ALA A 1 193 ? 7.896 0.404 -18.818 1.00 92.56 193 ALA A CA 1
ATOM 1558 C C . ALA A 1 193 ? 7.086 0.893 -20.021 1.00 92.56 193 ALA A C 1
ATOM 1560 O O . ALA A 1 193 ? 7.031 0.218 -21.048 1.00 92.56 193 ALA A O 1
ATOM 1561 N N . THR A 1 194 ? 6.487 2.073 -19.897 1.00 88.62 194 THR A N 1
ATOM 1562 C CA . THR A 1 194 ? 5.753 2.759 -20.961 1.00 88.62 194 THR A CA 1
ATOM 1563 C C . THR A 1 194 ? 6.264 4.186 -21.092 1.00 88.62 194 THR A C 1
ATOM 1565 O O . THR A 1 194 ? 6.592 4.835 -20.103 1.00 88.62 194 THR A O 1
ATOM 1568 N N . ASP A 1 195 ? 6.308 4.684 -22.322 1.00 84.62 195 ASP A N 1
ATOM 1569 C CA . ASP A 1 195 ? 6.684 6.063 -22.616 1.00 84.62 195 ASP A CA 1
ATOM 1570 C C . ASP A 1 195 ? 5.416 6.919 -22.759 1.00 84.62 195 ASP A C 1
ATOM 1572 O O . ASP A 1 195 ? 4.422 6.470 -23.342 1.00 84.62 195 ASP A O 1
ATOM 1576 N N . ALA A 1 196 ? 5.431 8.168 -22.280 1.00 71.44 196 ALA A N 1
ATOM 1577 C CA . ALA A 1 196 ? 4.248 9.041 -22.307 1.00 71.44 196 ALA A CA 1
ATOM 1578 C C . ALA A 1 196 ? 3.632 9.230 -23.709 1.00 71.44 196 ALA A C 1
ATOM 1580 O O . ALA A 1 196 ? 2.418 9.390 -23.854 1.00 71.44 196 ALA A O 1
ATOM 1581 N N . ARG A 1 197 ? 4.450 9.144 -24.767 1.00 65.06 197 ARG A N 1
ATOM 1582 C CA . ARG A 1 197 ? 3.989 9.227 -26.165 1.00 65.06 197 ARG A CA 1
ATOM 1583 C C . ARG A 1 197 ? 3.104 8.044 -26.567 1.00 65.06 197 ARG A C 1
ATOM 1585 O O . ARG A 1 197 ? 2.164 8.226 -27.335 1.00 65.06 197 ARG A O 1
ATOM 1592 N N . SER A 1 198 ? 3.366 6.858 -26.024 1.00 62.78 198 SER A N 1
ATOM 1593 C CA . SER A 1 198 ? 2.615 5.636 -26.329 1.00 62.78 198 SER A CA 1
ATOM 1594 C C . SER A 1 198 ? 1.215 5.649 -25.707 1.00 62.78 198 SER A C 1
ATOM 1596 O O . SER A 1 198 ? 0.279 5.112 -26.291 1.00 62.78 198 SER A O 1
ATOM 1598 N N . LEU A 1 199 ? 1.037 6.326 -24.565 1.00 59.88 199 LEU A N 1
ATOM 1599 C CA . LEU A 1 199 ? -0.274 6.500 -23.921 1.00 59.88 199 LEU A CA 1
ATOM 1600 C C . LEU A 1 199 ? -1.188 7.479 -24.673 1.00 59.88 199 LEU A C 1
ATOM 1602 O O . LEU A 1 199 ? -2.407 7.328 -24.637 1.00 59.88 199 LEU A O 1
ATOM 1606 N N . MET A 1 200 ? -0.613 8.467 -25.364 1.00 54.66 200 MET A N 1
ATOM 1607 C CA . MET A 1 200 ? -1.361 9.416 -26.203 1.00 54.66 200 MET A CA 1
ATOM 1608 C C . MET A 1 200 ? -1.861 8.764 -27.500 1.00 54.66 200 MET A C 1
ATOM 1610 O O . MET A 1 200 ? -2.941 9.098 -27.974 1.00 54.66 200 MET A O 1
ATOM 1614 N N . ALA A 1 201 ? -1.111 7.803 -28.049 1.00 50.97 201 ALA A N 1
ATOM 1615 C CA . ALA A 1 201 ? -1.484 7.088 -29.271 1.00 50.97 201 ALA A CA 1
ATOM 1616 C C . ALA A 1 201 ? -2.657 6.103 -29.084 1.00 50.97 201 ALA A C 1
ATOM 1618 O O . ALA A 1 201 ? -3.298 5.748 -30.062 1.00 50.97 201 ALA A O 1
ATOM 1619 N N . LEU A 1 202 ? -2.953 5.682 -27.848 1.00 50.34 202 LEU A N 1
ATOM 1620 C CA . LEU A 1 202 ? -4.077 4.789 -27.519 1.00 50.34 202 LEU A CA 1
ATOM 1621 C C . LEU A 1 202 ? -5.402 5.529 -27.255 1.00 50.34 202 LEU A C 1
ATOM 1623 O O . LEU A 1 202 ? -6.421 4.886 -27.012 1.00 50.34 202 LEU A O 1
ATOM 1627 N N . LYS A 1 203 ? -5.387 6.868 -27.240 1.00 48.12 203 LYS A N 1
ATOM 1628 C CA . LYS A 1 203 ? -6.571 7.710 -26.992 1.00 48.12 203 LYS A CA 1
ATOM 1629 C C . LYS A 1 203 ? -7.183 8.317 -28.264 1.00 48.12 203 LYS A C 1
ATOM 1631 O O . LYS A 1 203 ? -8.174 9.034 -28.141 1.00 48.12 203 LYS A O 1
ATOM 1636 N N . ASN A 1 204 ? -6.616 8.022 -29.436 1.00 38.50 204 ASN A N 1
ATOM 1637 C CA . ASN A 1 204 ? -7.138 8.383 -30.760 1.00 38.50 204 ASN A CA 1
ATOM 1638 C C . ASN A 1 204 ? -7.590 7.125 -31.501 1.00 38.50 204 ASN A C 1
ATOM 1640 O O . ASN A 1 204 ? -8.537 7.246 -32.306 1.00 38.50 204 ASN A O 1
#

Secondary structure (DSSP, 8-state):
----------------------------EEEETTTTEEEEEEETTEEEEEETTTEEEEEEE-TT--SEEEEEE-TTSSEEEEEETTTEEEEEETTTTEEEEEEE--TTS-S-----EE-TTSS-EEEEE-SSSS-EEEEEETTTTEEEE-SS-GGG-SEEEEPTTSSEEEEES--S-HHHHHT--BTTBEEEEE-HHHHHHT--

Radius of gyration: 24.72 Å; chains: 1; bounding box: 80×76×53 Å

Sequence (204 aa):
MKQLMLGCCAMILVFPAWVSAVTQTDNHYAANKSNGYIAYMSEPETLVIEQGNSTLKREVHLPRVHQAAEFSWSNDNRYLTFTTHKQHLWLYDLHLATLRLIESMPSTAPESKYSPQWSNAGNWLLFISHNQTEARPRVYSPLRKHSYALPMSADDFSHIAWANHSNEITLLDFVGKRERLASFKLFGITLTATDARSLMALKN

Foldseek 3Di:
DDDDDDDDDDDDDDDPDDPPPPPPDPWQWDQDPQQQWIWTAPDQQWIWIARNVRHTPDIDGHPPAGPWHDWDAQLVRQWIWTDGPLFWIWIAGPVVRDIDTQGGADPPFPSDHQNWAAANNSQKIWGWYPNDPFIFIWIAGPVVRHIGTQPDGPVQAPDWDHDPPALEIEGEPGNDDVVSQVPDDDPRYGYYYDYPVVVVVVVD